Protein 6R7V (pdb70)

InterPro domains:
  IPR008754 Peptidase M43, pregnancy-associated plasma-A [PF05572] (160-306)
  IPR008754 Peptidase M43, pregnancy-associated plasma-A [cd04275] (61-308)
  IPR024079 Metallopeptidase, catalytic domain superfamily [G3DSA:3.40.390.10] (59-312)
  IPR026444 Secretion system, C-terminal sorting domain [PF18962] (531-612)
  IPR026444 Secretion system, C-terminal sorting domain [TIGR04183] (531-612)

Solvent-accessible surface area: 13275 Å² total; per-residue (Å²): 26,57,18,24,4,94,7,45,46,142,105,9,160,196,82,78,88,123,44,59,98,74,5,48,52,51,38,94,79,26,132,143,79,34,210,23,50,24,120,71,62,1,14,0,0,0,0,0,0,0,0,50,54,69,103,65,9,58,7,61,65,72,9,0,100,19,0,15,95,0,0,22,29,3,0,75,49,116,3,92,32,71,81,95,8,21,96,47,2,43,97,60,12,5,86,0,49,0,44,2,83,30,0,92,85,29,68,130,61,87,114,25,77,0,18,26,91,32,82,21,110,31,130,69,8,30,64,150,114,17,10,0,2,65,52,150,86,24,1,30,82,25,33,56,11,131,90,4,0,1,0,0,0,0,24,11,18,154,113,32,13,3,6,6,9,8,1,18,26,13,157,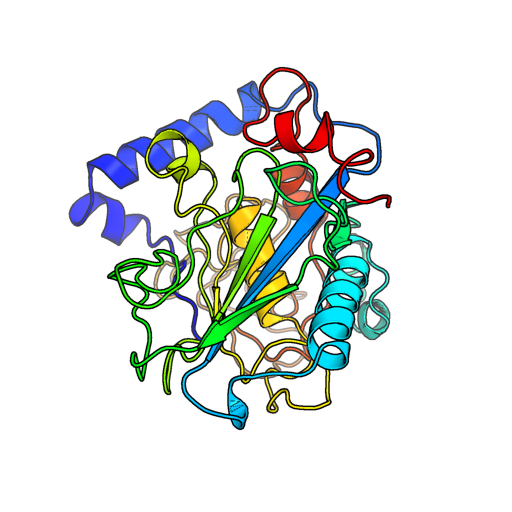86,101,35,102,10,2,0,0,0,0,5,25,69,19,0,0,66,71,70,63,12,79,88,46,29,27,64,0,9,5,0,0,4,3,0,0,0,0,0,12,2,20,0,5,9,6,8,28,81,21,42,46,98,20,73,11,59,15,115,37,7,26,70,2,1,28,122,7,118,13,82,25,90,80,68,82,61,38,132,28,30,113,92,76,49,0,2,0,9,3,0,1,0,0,7,0,84,0,55,22,0,5,1,2,0,112,16,1,13,120,28,0,25,10,4,1,1,77,134,58,2,66,10,101,52,4,49,109,88,2,97,80,20,10,73,109

B-factor: mean 25.37, std 12.53, range [10.77, 115.5]

CATH classification: 3.40.390.10

Organism: Tannerella forsythia (strain ATCC 43037 / JCM 10827 / CCUG 21028 A / KCTC 5666 / FDC 338) (NCBI:txid203275)

Secondary structure (DSSP, 8-state):
---S----HHHHHHH-HHHHHHHHHHHHHTTTT-SS--SS-EEEEEEEEEEESSTTTS--HHHHHHHHHHHHHHTTT--GGGGGS-HHHHTTB----EEEEE-SB-TTS-B--SEEEEE-S-SS--TTTTGGG-GGGTS-PPP-TTT-EEEEEE--TTT--EEE--GGGTTT-GGG-SEEEEGGGSSBSTTPPTTS-BSHHHHHHHHHHTT---TT-SSTT-SS---S-TTSPP-SS--EE---S-B--SSS-STTB--TTBTTSEE-GGG--B-BHHHHHHHHHTT-TTT-TTTHHHHSHHHHT--

Sequence (307 aa):
RTCGSELNMEQIRRTEPLKYQRITDWENQIKLHSRSVPSSTILIPVVVHVVYNNSAQNISDAQIISQIQVLNEDFRRMNADQANTPSAFANLAGNANIEFKLARRDPNGNTTTNGITRTSTSTETFSMMEMDNVKFSNLGGNNAWNTRRRYLNIWVCNLGDDLLGYAQFPFEFQTKPNNTDGVVVIHYKHFGRDGSAESPYDKGRTATHAVGHWLDLRHIWGDDGGSCSGTDNIADTPNQGGYNEGCCPSSFPKTDHCTNTSPGVMFMNYMDYTYDACCMNLFTKGQVERMRSSLFDTQTGIRREMQIYANEELTNNP

Radius of gyration: 18.4 Å; Cα contacts (8 Å, |Δi|>4): 721; chains: 1; bounding box: 47×41×41 Å

Nearest PDB structures (foldseek):
  6r7v-assembly1_A  TM=1.003E+00  e=1.152E-70  Tannerella forsythia
  6r7w-assembly1_A  TM=9.975E-01  e=1.185E-56  Tannerella forsythia
  7od0-assembly6_FFF  TM=9.970E-01  e=1.531E-55  Tannerella forsythia
  7od0-assembly1_AAA  TM=9.981E-01  e=2.523E-55  Tannerella forsythia
  7od0-assembly5_EEE  TM=9.970E-01  e=8.790E-55  Tannerella forsythia

Structure (mmCIF, N/CA/C/O backbone):
data_6R7V
#
_entry.id   6R7V
#
_cell.length_a   47.330
_cell.length_b   67.250
_cell.length_c   79.640
_cell.angle_alpha   90.00
_cell.angle_beta   90.00
_cell.angle_gamma   90.00
#
_symmetry.space_group_name_H-M   'P 21 21 21'
#
loop_
_entity.id
_entity.type
_entity.pdbx_description
1 polymer Mirolysin
2 non-polymer 'CALCIUM ION'
3 non-polymer 'ZINC ION'
4 non-polymer GLYCEROL
5 water water
#
loop_
_atom_site.group_PDB
_atom_site.id
_atom_site.type_symbol
_atom_site.label_atom_id
_atom_site.label_alt_id
_atom_site.label_comp_id
_atom_site.label_asym_id
_atom_site.label_entity_id
_atom_site.label_seq_id
_atom_site.pdbx_PDB_ins_code
_atom_site.Cartn_x
_atom_site.Cartn_y
_atom_site.Cartn_z
_atom_site.occupancy
_atom_site.B_iso_or_equiv
_atom_site.auth_seq_id
_atom_site.auth_comp_id
_atom_site.auth_asym_id
_atom_site.auth_atom_id
_atom_site.pdbx_PDB_model_num
ATOM 1 N N . ARG A 1 4 ? 42.395 25.268 27.687 1.00 36.77 21 ARG A N 1
ATOM 2 C CA . ARG A 1 4 ? 41.635 25.663 26.498 1.00 35.71 21 ARG A CA 1
ATOM 3 C C . ARG A 1 4 ? 42.093 24.844 25.277 1.00 38.93 21 ARG A C 1
ATOM 4 O O . ARG A 1 4 ? 43.278 24.523 25.163 1.00 39.61 21 ARG A O 1
ATOM 12 N N . THR A 1 5 ? 41.136 24.453 24.402 1.00 32.39 22 THR A N 1
ATOM 13 C CA . THR A 1 5 ? 41.434 23.731 23.157 1.00 30.61 22 THR A CA 1
ATOM 14 C C . THR A 1 5 ? 41.068 24.643 22.003 1.00 30.51 22 THR A C 1
ATOM 15 O O . THR A 1 5 ? 40.078 25.379 22.075 1.00 32.64 22 THR A O 1
ATOM 19 N N . CYS A 1 6 ? 41.872 24.628 20.954 1.00 20.29 23 CYS A N 1
ATOM 20 C CA . CYS A 1 6 ? 41.687 25.505 19.813 1.00 17.29 23 CYS A CA 1
ATOM 21 C C . CYS A 1 6 ? 42.203 24.848 18.568 1.00 21.18 23 CYS A C 1
ATOM 22 O O . CYS A 1 6 ? 43.277 24.242 18.607 1.00 23.53 23 CYS A O 1
ATOM 25 N N . GLY A 1 7 ? 41.473 24.970 17.468 1.00 18.95 24 GLY A N 1
ATOM 26 C CA . GLY A 1 7 ? 41.920 24.363 16.224 1.00 20.35 24 GLY A CA 1
ATOM 27 C C . GLY A 1 7 ? 42.729 25.298 15.346 1.00 24.27 24 GLY A C 1
ATOM 28 O O . GLY A 1 7 ? 42.937 24.984 14.165 1.00 26.33 24 GLY A O 1
ATOM 29 N N . SER A 1 8 ? 43.211 26.446 15.886 1.00 17.72 25 SER A N 1
ATOM 30 C CA . SER A 1 8 ? 43.957 27.405 15.084 1.00 16.34 25 SER A CA 1
ATOM 31 C C . SER A 1 8 ? 45.388 27.618 15.542 1.00 20.27 25 SER A C 1
ATOM 32 O O . SER A 1 8 ? 45.866 28.743 15.602 1.00 19.38 25 SER A O 1
ATOM 35 N N . GLU A 1 9 ? 46.104 26.528 15.767 1.00 19.06 26 GLU A N 1
ATOM 36 C CA . GLU A 1 9 ? 47.519 26.611 16.084 1.00 18.86 26 GLU A CA 1
ATOM 37 C C . GLU A 1 9 ? 48.307 26.748 14.785 1.00 21.41 26 GLU A C 1
ATOM 38 O O . GLU A 1 9 ? 47.937 26.146 13.776 1.00 21.71 26 GLU A O 1
ATOM 44 N N . LEU A 1 10 ? 49.430 27.479 14.824 1.00 19.08 27 LEU A N 1
ATOM 45 C CA . LEU A 1 10 ? 50.330 27.629 13.689 1.00 19.74 27 LEU A CA 1
ATOM 46 C C . LEU A 1 10 ? 51.745 27.285 14.109 1.00 20.47 27 LEU A C 1
ATOM 47 O O . LEU A 1 10 ? 52.564 28.170 14.380 1.00 19.71 27 LEU A O 1
ATOM 52 N N . ASN A 1 11 ? 52.029 25.981 14.204 1.00 18.58 28 ASN A N 1
ATOM 53 C CA . ASN A 1 11 ? 53.351 25.491 14.560 1.00 19.47 28 ASN A CA 1
ATOM 54 C C . ASN A 1 11 ? 54.204 25.555 13.315 1.00 20.95 28 ASN A C 1
ATOM 55 O O . ASN A 1 11 ? 54.110 24.685 12.450 1.00 20.54 28 ASN A O 1
ATOM 60 N N . MET A 1 12 ? 54.969 26.635 13.185 1.00 19.91 29 MET A N 1
ATOM 61 C CA . MET A 1 12 ? 55.704 26.916 11.962 1.00 19.21 29 MET A CA 1
ATOM 62 C C . MET A 1 12 ? 56.740 25.858 11.622 1.00 24.68 29 MET A C 1
ATOM 63 O O . MET A 1 12 ? 56.855 25.551 10.438 1.00 24.44 29 MET A O 1
ATOM 68 N N . GLU A 1 13 ? 57.434 25.264 12.626 1.00 23.49 30 GLU A N 1
ATOM 69 C CA . GLU A 1 13 ? 58.376 24.154 12.412 1.00 25.24 30 GLU A CA 1
ATOM 70 C C . GLU A 1 13 ? 57.651 22.971 11.770 1.00 28.12 30 GLU A C 1
ATOM 71 O O . GLU A 1 13 ? 58.167 22.372 10.818 1.00 30.04 30 GLU A O 1
ATOM 77 N N . GLN A 1 14 ? 56.469 22.620 12.307 1.00 24.03 31 GLN A N 1
ATOM 78 C CA . GLN A 1 14 ? 55.672 21.498 11.792 1.00 23.27 31 GLN A CA 1
ATOM 79 C C . GLN A 1 14 ? 55.117 21.811 10.420 1.00 26.39 31 GLN A C 1
ATOM 80 O O . GLN A 1 14 ? 55.154 20.943 9.555 1.00 26.59 31 GLN A O 1
ATOM 86 N N . ILE A 1 15 ? 54.585 23.033 10.215 1.00 22.42 32 ILE A N 1
ATOM 87 C CA . ILE A 1 15 ? 53.991 23.410 8.929 1.00 21.95 32 ILE A CA 1
ATOM 88 C C . ILE A 1 15 ? 55.057 23.413 7.825 1.00 27.34 32 ILE A C 1
ATOM 89 O O . ILE A 1 15 ? 54.773 22.957 6.719 1.00 25.57 32 ILE A O 1
ATOM 94 N N . ARG A 1 16 ? 56.291 23.857 8.134 1.00 26.03 33 ARG A N 1
ATOM 95 C CA . ARG A 1 16 ? 57.394 23.871 7.179 1.00 26.98 33 ARG A CA 1
ATOM 96 C C . ARG A 1 16 ? 57.583 22.484 6.549 1.00 30.97 33 ARG A C 1
ATOM 97 O O . ARG A 1 16 ? 57.841 22.406 5.351 1.00 31.29 33 ARG A O 1
ATOM 105 N N . ARG A 1 17 ? 57.366 21.391 7.326 1.00 27.91 34 ARG A N 1
ATOM 106 C CA . ARG A 1 17 ? 57.535 20.017 6.830 1.00 27.68 34 ARG A CA 1
ATOM 107 C C . ARG A 1 17 ? 56.203 19.409 6.336 1.00 32.62 34 ARG A C 1
ATOM 108 O O . ARG A 1 17 ? 56.173 18.808 5.257 1.00 33.68 34 ARG A O 1
ATOM 116 N N . THR A 1 18 ? 55.119 19.520 7.138 1.00 28.00 35 THR A N 1
ATOM 117 C CA . THR A 1 18 ? 53.856 18.859 6.807 1.00 26.03 35 THR A CA 1
ATOM 118 C C . THR A 1 18 ? 53.047 19.577 5.717 1.00 29.20 35 THR A C 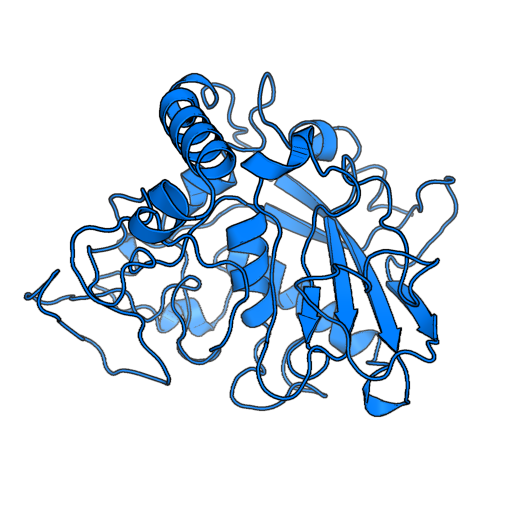1
ATOM 119 O O . THR A 1 18 ? 52.286 18.915 5.016 1.00 31.09 35 THR A O 1
ATOM 123 N N . GLU A 1 19 ? 53.145 20.915 5.618 1.00 25.10 36 GLU A N 1
ATOM 124 C CA . GLU A 1 19 ? 52.353 21.696 4.660 1.00 25.05 36 GLU A CA 1
ATOM 125 C C . GLU A 1 19 ? 53.223 22.783 4.017 1.00 27.02 36 GLU A C 1
ATOM 126 O O . GLU A 1 19 ? 53.028 23.975 4.315 1.00 24.88 36 GLU A O 1
ATOM 132 N N . PRO A 1 20 ? 54.159 22.405 3.114 1.00 26.09 37 PRO A N 1
ATOM 133 C CA . PRO A 1 20 ? 55.079 23.405 2.540 1.00 26.54 37 PRO A CA 1
ATOM 134 C C . PRO A 1 20 ? 54.423 24.563 1.791 1.00 31.00 37 PRO A C 1
ATOM 135 O O . PRO A 1 20 ? 54.937 25.675 1.904 1.00 29.56 37 PRO A O 1
ATOM 139 N N . LEU A 1 21 ? 53.287 24.346 1.083 1.00 28.65 38 LEU A N 1
ATOM 140 C CA . LEU A 1 21 ? 52.601 25.450 0.394 1.00 29.10 38 LEU A CA 1
ATOM 141 C C . LEU A 1 21 ? 52.040 26.445 1.431 1.00 28.09 38 LEU A C 1
ATOM 142 O O . LEU A 1 21 ? 52.149 27.663 1.257 1.00 27.65 38 LEU A O 1
ATOM 147 N N . LYS A 1 22 ? 51.482 25.929 2.532 1.00 24.07 39 LYS A N 1
ATOM 148 C CA . LYS A 1 22 ? 50.949 26.786 3.598 1.00 22.30 39 LYS A CA 1
ATOM 149 C C . LYS A 1 22 ? 52.079 27.583 4.271 1.00 22.97 39 LYS A C 1
ATOM 150 O O . LYS A 1 22 ? 51.912 28.784 4.531 1.00 20.94 39 LYS A O 1
ATOM 156 N N . TYR A 1 23 ? 53.244 26.952 4.474 1.00 22.70 40 TYR A N 1
ATOM 157 C CA . TYR A 1 23 ? 54.413 27.609 5.059 1.00 22.61 40 TYR A CA 1
ATOM 158 C C . TYR A 1 23 ? 54.828 28.799 4.189 1.00 25.06 40 TYR A C 1
ATOM 159 O O . TYR A 1 23 ? 55.101 29.888 4.714 1.00 24.29 40 TYR A O 1
ATOM 168 N N . GLN A 1 24 ? 54.900 28.586 2.856 1.00 23.92 41 GLN A N 1
ATOM 169 C CA . GLN A 1 24 ? 55.264 29.654 1.919 1.00 25.36 41 GLN A CA 1
ATOM 170 C C . GLN A 1 24 ? 54.235 30.793 2.019 1.00 27.64 41 GLN A C 1
ATOM 171 O O . GLN A 1 24 ? 54.644 31.953 2.101 1.00 26.63 41 GLN A O 1
ATOM 177 N N . ARG A 1 25 ? 52.922 30.470 2.026 1.00 23.85 42 ARG A N 1
ATOM 178 C CA . ARG A 1 25 ? 51.840 31.458 2.095 1.00 23.56 42 ARG A CA 1
ATOM 179 C C . ARG A 1 25 ? 51.913 32.280 3.366 1.00 23.12 42 ARG A C 1
ATOM 180 O O . ARG A 1 25 ? 51.722 33.495 3.318 1.00 23.38 42 ARG A O 1
ATOM 188 N N . ILE A 1 26 ? 52.198 31.638 4.502 1.00 19.92 43 ILE A N 1
ATOM 189 C CA . ILE A 1 26 ? 52.282 32.369 5.769 1.00 18.54 43 ILE A CA 1
ATOM 190 C C . ILE A 1 26 ? 53.512 33.275 5.768 1.00 22.63 43 ILE A C 1
ATOM 191 O O . ILE A 1 26 ? 53.416 34.440 6.162 1.00 22.42 43 ILE A O 1
ATOM 196 N N . THR A 1 27 ? 54.660 32.754 5.299 1.00 22.88 44 THR A N 1
ATOM 197 C CA . THR A 1 27 ? 55.886 33.546 5.231 1.00 22.95 44 THR A CA 1
ATOM 198 C C . THR A 1 27 ? 55.689 34.755 4.322 1.00 27.13 44 THR A C 1
ATOM 199 O O . THR A 1 27 ? 56.131 35.839 4.706 1.00 27.18 44 THR A O 1
ATOM 203 N N . ASP A 1 28 ? 55.022 34.588 3.148 1.00 24.45 45 ASP A N 1
ATOM 204 C CA . ASP A 1 28 ? 54.765 35.692 2.207 1.00 25.46 45 ASP A CA 1
ATOM 205 C C . ASP A 1 28 ? 53.896 36.740 2.880 1.00 27.27 45 ASP A C 1
ATOM 206 O O . ASP A 1 28 ? 54.179 37.934 2.812 1.00 27.48 45 ASP A O 1
ATOM 211 N N . TRP A 1 29 ? 52.838 36.278 3.568 1.00 23.25 46 TRP A N 1
ATOM 212 C CA . TRP A 1 29 ? 51.923 37.178 4.271 1.00 21.96 46 TRP A CA 1
ATOM 213 C C . TRP A 1 29 ? 52.672 38.064 5.285 1.00 25.31 46 TRP A C 1
ATOM 214 O O . TRP A 1 29 ? 52.493 39.293 5.298 1.00 25.26 46 TRP A O 1
ATOM 225 N N . GLU A 1 30 ? 53.556 37.455 6.083 1.00 23.25 47 GLU A N 1
ATOM 226 C CA . GLU A 1 30 ? 54.316 38.200 7.100 1.00 25.09 47 GLU A CA 1
ATOM 227 C C . GLU A 1 30 ? 55.354 39.147 6.499 1.00 32.60 47 GLU A C 1
ATOM 228 O O . GLU A 1 30 ? 55.594 40.211 7.067 1.00 32.82 47 GLU A O 1
ATOM 234 N N . ASN A 1 31 ? 55.951 38.780 5.352 1.00 31.59 48 ASN A N 1
ATOM 235 C CA . ASN A 1 31 ? 56.951 39.614 4.662 1.00 32.65 48 ASN A CA 1
ATOM 236 C C . ASN A 1 31 ? 56.290 40.855 4.065 1.00 39.71 48 ASN A C 1
ATOM 237 O O . ASN A 1 31 ? 56.931 41.907 3.965 1.00 41.21 48 ASN A O 1
ATOM 242 N N . GLN A 1 32 ? 55.000 40.734 3.694 1.00 36.94 49 GLN A N 1
ATOM 243 C CA . GLN A 1 32 ? 54.191 41.765 3.036 1.00 38.25 49 GLN A CA 1
ATOM 244 C C . GLN A 1 32 ? 53.285 42.564 3.982 1.00 46.90 49 GLN A C 1
ATOM 245 O O . GLN A 1 32 ? 52.741 43.583 3.553 1.00 46.97 49 GLN A O 1
ATOM 251 N N . ILE A 1 33 ? 53.106 42.118 5.246 1.00 48.29 50 ILE A N 1
ATOM 252 C CA . ILE A 1 33 ? 52.193 42.756 6.206 1.00 50.18 50 ILE A CA 1
ATOM 253 C C . ILE A 1 33 ? 52.583 44.226 6.512 1.00 57.49 50 ILE A C 1
ATOM 254 O O . ILE A 1 33 ? 51.681 45.048 6.685 1.00 58.06 50 ILE A O 1
ATOM 259 N N . LYS A 1 34 ? 53.884 44.561 6.549 1.00 55.59 51 LYS A N 1
ATOM 260 C CA . LYS A 1 34 ? 54.317 45.936 6.824 1.00 56.92 51 LYS A CA 1
ATOM 261 C C . LYS A 1 34 ? 54.063 46.845 5.610 1.00 63.27 51 LYS A C 1
ATOM 262 O O . LYS A 1 34 ? 53.710 48.015 5.784 1.00 63.19 51 LYS A O 1
ATOM 268 N N . LEU A 1 35 ? 54.234 46.299 4.389 1.00 61.06 52 LEU A N 1
ATOM 269 C CA . LEU A 1 35 ? 54.042 47.028 3.131 1.00 61.42 52 LEU A CA 1
ATOM 270 C C . LEU A 1 35 ? 52.553 47.167 2.750 1.00 66.77 52 LEU A C 1
ATOM 271 O O . LEU A 1 35 ? 52.227 47.985 1.887 1.00 66.64 52 LEU A O 1
ATOM 276 N N . HIS A 1 36 ? 51.661 46.379 3.388 1.00 64.52 53 HIS A N 1
ATOM 277 C CA . HIS A 1 36 ? 50.218 46.403 3.123 1.00 64.60 53 HIS A CA 1
ATOM 278 C C . HIS A 1 36 ? 49.416 46.978 4.317 1.00 68.11 53 HIS A C 1
ATOM 279 O O . HIS A 1 36 ? 48.257 46.593 4.522 1.00 68.05 53 HIS A O 1
ATOM 286 N N . SER A 1 37 ? 50.017 47.915 5.082 1.00 63.63 54 SER A N 1
ATOM 287 C CA . SER A 1 37 ? 49.358 48.502 6.254 1.00 62.87 54 SER A CA 1
ATOM 288 C C . SER A 1 37 ? 49.704 49.993 6.461 1.00 65.27 54 SER A C 1
ATOM 289 O O . SER A 1 37 ? 50.018 50.407 7.583 1.00 64.26 54 SER A O 1
ATOM 292 N N . ARG A 1 38 ? 49.597 50.807 5.394 1.00 61.05 55 ARG A N 1
ATOM 293 C CA . ARG A 1 38 ? 49.858 52.244 5.503 1.00 60.53 55 ARG A CA 1
ATOM 294 C C . ARG A 1 38 ? 48.564 53.042 5.654 1.00 61.81 55 ARG A C 1
ATOM 295 O O . ARG A 1 38 ? 48.535 54.015 6.412 1.00 63.05 55 ARG A O 1
ATOM 303 N N . SER A 1 39 ? 47.509 52.643 4.925 1.00 53.00 56 SER A N 1
ATOM 304 C CA . SER A 1 39 ? 46.216 53.320 4.931 1.00 49.82 56 SER A CA 1
ATOM 305 C C . SER A 1 39 ? 45.236 52.697 5.963 1.00 46.07 56 SER A C 1
ATOM 306 O O . SER A 1 39 ? 44.025 52.658 5.723 1.00 45.76 56 SER A O 1
ATOM 309 N N . VAL A 1 40 ? 45.760 52.277 7.134 1.00 36.46 57 VAL A N 1
ATOM 310 C CA . VAL A 1 40 ? 44.962 51.703 8.232 1.00 34.33 57 VAL A CA 1
ATOM 311 C C . VAL A 1 40 ? 43.974 52.786 8.744 1.00 34.20 57 VAL A C 1
ATOM 312 O O . VAL A 1 40 ? 44.383 53.930 8.944 1.00 33.04 57 VAL A O 1
ATOM 316 N N . PRO A 1 41 ? 42.675 52.457 8.915 1.00 29.61 58 PRO A N 1
ATOM 317 C CA . PRO A 1 41 ? 41.707 53.476 9.334 1.00 27.22 58 PRO A CA 1
ATOM 318 C C . PRO A 1 41 ? 42.000 54.116 10.681 1.00 24.45 58 PRO A C 1
ATOM 319 O O . PRO A 1 41 ? 42.512 53.476 11.604 1.00 24.20 58 PRO A O 1
ATOM 323 N N . SER A 1 42 ? 41.644 55.387 10.800 1.00 20.41 59 SER A N 1
ATOM 324 C CA . SER A 1 42 ? 41.760 56.112 12.057 1.00 20.18 59 SER A CA 1
ATOM 325 C C . SER A 1 42 ? 40.431 56.068 12.808 1.00 24.91 59 SER A C 1
ATOM 326 O O . SER A 1 42 ? 40.352 56.565 13.935 1.00 27.66 59 SER A O 1
ATOM 329 N N . SER A 1 43 ? 39.379 55.489 12.186 1.00 20.20 60 SER A N 1
ATOM 330 C CA . SER A 1 43 ? 38.071 55.488 12.818 1.00 20.49 60 SER A CA 1
ATOM 331 C C . SER A 1 43 ? 37.603 54.101 13.222 1.00 18.86 60 SER A C 1
ATOM 332 O O . SER A 1 43 ? 38.262 53.093 12.983 1.00 18.62 60 SER A O 1
ATOM 335 N N . THR A 1 44 ? 36.442 54.052 13.881 1.00 16.15 61 THR A N 1
ATOM 336 C CA . THR A 1 44 ? 35.872 52.818 14.362 1.00 15.95 61 THR A CA 1
ATOM 337 C C . THR A 1 44 ? 35.591 51.871 13.209 1.00 18.33 61 THR A C 1
ATOM 338 O O . THR A 1 44 ? 35.057 52.285 12.167 1.00 18.93 61 THR A O 1
ATOM 342 N N . ILE A 1 45 ? 36.014 50.603 13.368 1.00 14.75 62 ILE A N 1
ATOM 343 C CA . ILE A 1 45 ? 35.786 49.551 12.390 1.00 13.62 62 ILE A CA 1
ATOM 344 C C . ILE A 1 45 ? 34.539 48.819 12.842 1.00 16.62 62 ILE A C 1
ATOM 345 O O . ILE A 1 45 ? 34.462 48.427 14.008 1.00 16.77 62 ILE A O 1
ATOM 350 N N . LEU A 1 46 ? 33.549 48.683 11.950 1.00 16.68 63 LEU A N 1
ATOM 351 C CA . LEU A 1 46 ? 32.303 48.000 12.285 1.00 16.53 63 LEU A CA 1
ATOM 352 C C . LEU A 1 46 ? 32.235 46.667 11.549 1.00 18.47 63 LEU A C 1
ATOM 353 O O . LEU A 1 46 ? 32.405 46.615 10.332 1.00 18.34 63 LEU A O 1
ATOM 358 N N . ILE A 1 47 ? 31.907 45.619 12.292 1.00 16.19 64 ILE A N 1
ATOM 359 C CA . ILE A 1 47 ? 31.808 44.276 11.753 1.00 15.07 64 ILE A CA 1
ATOM 360 C C . ILE A 1 47 ? 30.375 43.781 11.825 1.00 15.95 64 ILE A C 1
ATOM 361 O O . ILE A 1 47 ? 29.919 43.470 12.925 1.00 15.28 64 ILE A O 1
ATOM 366 N N . PRO A 1 48 ? 29.671 43.623 10.678 1.00 15.04 65 PRO A N 1
ATOM 367 C CA . PRO A 1 48 ? 28.341 42.964 10.686 1.00 14.78 65 PRO A CA 1
ATOM 368 C C . PRO A 1 48 ? 28.514 41.489 10.961 1.00 15.90 65 PRO A C 1
ATOM 369 O O . PRO A 1 48 ? 29.394 40.852 10.376 1.00 15.93 65 PRO A O 1
ATOM 373 N N . VAL A 1 49 ? 27.701 40.927 11.863 1.00 13.40 66 VAL A N 1
ATOM 374 C CA . VAL A 1 49 ? 27.836 39.545 12.268 1.00 12.66 66 VAL A CA 1
ATOM 375 C C . VAL A 1 49 ? 26.578 38.770 11.959 1.00 15.55 66 VAL A C 1
ATOM 376 O O . VAL A 1 49 ? 25.469 39.243 12.183 1.00 16.33 66 VAL A O 1
ATOM 380 N N . VAL A 1 50 ? 26.746 37.535 11.520 1.00 13.64 67 VAL A N 1
ATOM 381 C CA . VAL A 1 50 ? 25.663 36.571 11.447 1.00 13.63 67 VAL A CA 1
ATOM 382 C C . VAL A 1 50 ? 26.081 35.362 12.266 1.00 14.80 67 VAL A C 1
ATOM 383 O O . VAL A 1 50 ? 27.210 34.854 12.135 1.00 14.49 67 VAL A O 1
ATOM 387 N N . VAL A 1 51 ? 25.201 34.961 13.176 1.00 14.30 68 VAL A N 1
ATOM 388 C CA . VAL A 1 51 ? 25.432 33.757 14.000 1.00 13.94 68 VAL A CA 1
ATOM 389 C C . VAL A 1 51 ? 24.575 32.632 13.470 1.00 15.89 68 VAL A C 1
ATOM 390 O O . VAL A 1 51 ? 23.331 32.758 13.417 1.00 17.17 68 VAL A O 1
ATOM 394 N N . HIS A 1 52 ? 25.230 31.528 13.085 1.00 13.62 69 HIS A N 1
ATOM 395 C CA . HIS A 1 52 ? 24.550 30.344 12.577 1.00 13.45 69 HIS A CA 1
ATOM 396 C C . HIS A 1 52 ? 24.480 29.303 13.653 1.00 15.73 69 HIS A C 1
ATOM 397 O O . HIS A 1 52 ? 25.507 28.670 13.918 1.00 14.95 69 HIS A O 1
ATOM 404 N N . VAL A 1 53 ? 23.293 29.103 14.263 1.00 14.90 70 VAL A N 1
ATOM 405 C CA . VAL A 1 53 ? 23.133 28.037 15.265 1.00 15.55 70 VAL A CA 1
ATOM 406 C C . VAL A 1 53 ? 22.761 26.773 14.513 1.00 15.91 70 VAL A C 1
ATOM 407 O O . VAL A 1 53 ? 21.740 26.751 13.804 1.00 17.17 70 VAL A O 1
ATOM 411 N N . VAL A 1 54 ? 23.613 25.732 14.626 1.00 14.71 71 VAL A N 1
ATOM 412 C CA . VAL A 1 54 ? 23.384 24.460 13.947 1.00 15.02 71 VAL A CA 1
ATOM 413 C C . VAL A 1 54 ? 23.178 23.450 15.057 1.00 17.34 71 VAL A C 1
ATOM 414 O O . VAL A 1 54 ? 24.078 23.243 15.871 1.00 17.05 71 VAL A O 1
ATOM 418 N N . TYR A 1 55 ? 21.979 22.870 15.147 1.00 16.78 72 TYR A N 1
ATOM 419 C CA . TYR A 1 55 ? 21.637 22.086 16.318 1.00 17.16 72 TYR A CA 1
ATOM 420 C C . TYR A 1 55 ? 21.036 20.757 15.993 1.00 19.55 72 TYR A C 1
ATOM 421 O O . TYR A 1 55 ? 20.183 20.644 15.106 1.00 17.75 72 TYR A O 1
ATOM 430 N N . ASN A 1 56 ? 21.401 19.763 16.805 1.00 16.32 73 ASN A N 1
ATOM 431 C CA . ASN A 1 56 ? 20.912 18.392 16.688 1.00 17.60 73 ASN A CA 1
ATOM 432 C C . ASN A 1 56 ? 19.934 18.085 17.817 1.00 20.41 73 ASN A C 1
ATOM 433 O O . ASN A 1 56 ? 19.241 17.073 17.775 1.00 21.54 73 ASN A O 1
ATOM 438 N N . ASN A 1 57 ? 19.862 18.949 18.828 1.00 19.55 74 ASN A N 1
ATOM 439 C CA . ASN A 1 57 ? 18.983 18.774 19.984 1.00 19.14 74 ASN A CA 1
ATOM 440 C C . ASN A 1 57 ? 18.706 20.140 20.646 1.00 21.84 74 ASN A C 1
ATOM 441 O O . ASN A 1 57 ? 19.264 21.159 20.239 1.00 19.20 74 ASN A O 1
ATOM 446 N N . SER A 1 58 ? 17.853 20.170 21.671 1.00 21.39 75 SER A N 1
ATOM 447 C CA . SER A 1 58 ? 17.430 21.398 22.349 1.00 21.08 75 SER A CA 1
ATOM 448 C C . SER A 1 58 ? 18.575 22.078 23.058 1.00 23.01 75 SER A C 1
ATOM 449 O O . SER A 1 58 ? 18.642 23.302 22.989 1.00 22.31 75 SER A O 1
ATOM 452 N N . ALA A 1 59 ? 19.496 21.309 23.705 1.00 19.91 76 ALA A N 1
ATOM 453 C CA . ALA A 1 59 ? 20.639 21.942 24.395 1.00 19.69 76 ALA A CA 1
ATOM 454 C C . ALA A 1 59 ? 21.481 22.776 23.422 1.00 21.63 76 ALA A C 1
ATOM 455 O O . ALA A 1 59 ? 22.031 23.836 23.790 1.00 20.37 76 ALA A O 1
ATOM 457 N N . GLN A 1 60 ? 21.609 22.293 22.174 1.00 17.05 77 GLN A N 1
ATOM 458 C CA . GLN A 1 60 ? 22.425 22.967 21.172 1.00 16.34 77 GLN A CA 1
ATOM 459 C C . GLN A 1 60 ? 21.722 24.176 20.546 1.00 19.27 77 GLN A C 1
ATOM 460 O O . GLN A 1 60 ? 22.365 25.051 19.943 1.00 18.44 77 GLN A O 1
ATOM 466 N N . ASN A 1 61 ? 20.405 24.247 20.709 1.00 18.08 78 ASN A N 1
ATOM 467 C CA . ASN A 1 61 ? 19.610 25.351 20.171 1.00 18.36 78 ASN A CA 1
ATOM 468 C C . ASN A 1 61 ? 19.589 26.480 21.188 1.00 22.11 78 ASN A C 1
ATOM 469 O O . ASN A 1 61 ? 18.584 26.735 21.836 1.00 22.41 78 ASN A O 1
ATOM 474 N N . ILE A 1 62 ? 20.720 27.174 21.324 1.00 19.41 79 ILE A N 1
ATOM 475 C CA . ILE A 1 62 ? 20.911 28.188 22.361 1.00 19.60 79 ILE A CA 1
ATOM 476 C C . ILE A 1 62 ? 20.053 29.438 22.131 1.00 22.35 79 ILE A C 1
ATOM 477 O O . ILE A 1 62 ? 19.733 29.780 21.002 1.00 22.80 79 ILE A O 1
ATOM 482 N N . SER A 1 63 ? 19.731 30.137 23.220 1.00 21.21 80 SER A N 1
ATOM 483 C CA . SER A 1 63 ? 18.806 31.266 23.215 1.00 22.20 80 SER A CA 1
ATOM 484 C C . SER A 1 63 ? 19.343 32.511 22.504 1.00 25.35 80 SER A C 1
ATOM 485 O O . SER A 1 63 ? 20.562 32.727 22.390 1.00 21.87 80 SER A O 1
ATOM 488 N N . ASP A 1 64 ? 18.416 33.350 22.027 1.00 23.96 81 ASP A N 1
ATOM 489 C CA . ASP A 1 64 ? 18.783 34.616 21.409 1.00 22.49 81 ASP A CA 1
ATOM 490 C C . ASP A 1 64 ? 19.554 35.471 22.439 1.00 23.61 81 ASP A C 1
ATOM 491 O O . ASP A 1 64 ? 20.564 36.096 22.086 1.00 22.06 81 ASP A O 1
ATOM 496 N N . ALA A 1 65 ? 19.091 35.470 23.730 1.00 21.61 82 ALA A N 1
ATOM 497 C CA . ALA A 1 65 ? 19.745 36.218 24.819 1.00 21.33 82 ALA A CA 1
ATOM 498 C C . ALA A 1 65 ? 21.177 35.727 24.995 1.00 21.69 82 ALA A C 1
ATOM 499 O O . ALA A 1 65 ? 22.059 36.551 25.217 1.00 20.01 82 ALA A O 1
ATOM 501 N N . GLN A 1 66 ? 21.426 34.419 24.841 1.00 18.05 83 GLN A N 1
ATOM 502 C CA . GLN A 1 66 ? 22.773 33.850 24.951 1.00 17.68 83 GLN A CA 1
ATOM 503 C C . GLN A 1 66 ? 23.676 34.426 23.841 1.00 17.35 83 GLN A C 1
ATOM 504 O O . GLN A 1 66 ? 24.818 34.836 24.071 1.00 17.57 83 GLN A O 1
ATOM 510 N N . ILE A 1 67 ? 23.135 34.518 22.623 1.00 16.31 84 ILE A N 1
ATOM 511 C CA . ILE A 1 67 ? 23.870 35.031 21.473 1.00 14.61 84 ILE A CA 1
ATOM 512 C C . ILE A 1 67 ? 24.151 36.539 21.615 1.00 15.69 84 ILE A C 1
ATOM 513 O O . ILE A 1 67 ? 25.280 37.009 21.377 1.00 16.00 84 ILE A O 1
ATOM 518 N N . ILE A 1 68 ? 23.119 37.298 22.052 1.00 16.00 85 ILE A N 1
ATOM 519 C CA . ILE A 1 68 ? 23.300 38.739 22.257 1.00 16.43 85 ILE A CA 1
ATOM 520 C C . ILE A 1 68 ? 24.374 38.981 23.338 1.00 17.26 85 ILE A C 1
ATOM 521 O O . ILE A 1 68 ? 25.188 39.903 23.198 1.00 16.94 85 ILE A O 1
ATOM 526 N N . SER A 1 69 ? 24.406 38.138 24.381 1.00 16.05 86 SER A N 1
ATOM 527 C CA . SER A 1 69 ? 25.436 38.305 25.402 1.00 14.96 86 SER A CA 1
ATOM 528 C C . SER A 1 69 ? 26.825 38.086 24.795 1.00 15.46 86 SER A C 1
ATOM 529 O O . SER A 1 69 ? 27.757 38.773 25.209 1.00 15.84 86 SER A O 1
ATOM 532 N N . GLN A 1 70 ? 26.973 37.203 23.789 1.00 14.24 87 GLN A N 1
ATOM 533 C CA . GLN A 1 70 ? 28.284 37.041 23.169 1.00 13.09 87 GLN A CA 1
ATOM 534 C C . GLN A 1 70 ? 28.700 38.286 22.391 1.00 14.20 87 GLN A C 1
ATOM 535 O O . GLN A 1 70 ? 29.884 38.678 22.417 1.00 13.12 87 GLN A O 1
ATOM 541 N N . ILE A 1 71 ? 27.743 38.918 21.700 1.00 14.07 88 ILE A N 1
ATOM 542 C CA . ILE A 1 71 ? 28.047 40.132 20.953 1.00 13.71 88 ILE A CA 1
ATOM 543 C C . ILE A 1 71 ? 28.455 41.231 21.933 1.00 14.87 88 ILE A C 1
ATOM 544 O O . ILE A 1 71 ? 29.404 41.993 21.659 1.00 15.28 88 ILE A O 1
ATOM 549 N N . GLN A 1 72 ? 27.783 41.269 23.099 1.00 14.29 89 GLN A N 1
ATOM 550 C CA . GLN A 1 72 ? 28.140 42.225 24.166 1.00 14.14 89 GLN A CA 1
ATOM 551 C C . GLN A 1 72 ? 29.596 42.028 24.613 1.00 14.73 89 GLN A C 1
ATOM 552 O O . GLN A 1 72 ? 30.357 43.001 24.713 1.00 15.50 89 GLN A O 1
ATOM 558 N N . VAL A 1 73 ? 29.996 40.766 24.827 1.00 14.01 90 VAL A N 1
ATOM 559 C CA . VAL A 1 73 ? 31.368 40.475 25.250 1.00 13.00 90 VAL A CA 1
ATOM 560 C C . VAL A 1 73 ? 32.372 40.910 24.171 1.00 14.14 90 VAL A C 1
ATOM 561 O O . VAL A 1 73 ? 33.402 41.518 24.506 1.00 14.08 90 VAL A O 1
ATOM 565 N N . LEU A 1 74 ? 32.090 40.645 22.883 1.00 13.11 91 LEU A N 1
ATOM 566 C CA . LEU A 1 74 ? 33.030 41.084 21.850 1.00 13.09 91 LEU A CA 1
ATOM 567 C C . LEU A 1 74 ? 33.182 42.595 21.857 1.00 13.38 91 LEU A C 1
ATOM 568 O O . LEU A 1 74 ? 34.289 43.098 21.776 1.00 14.05 91 LEU A O 1
ATOM 573 N N . ASN A 1 75 ? 32.078 43.310 22.027 1.00 14.06 92 ASN A N 1
ATOM 574 C CA . ASN A 1 75 ? 32.136 44.773 22.066 1.00 14.89 92 ASN A CA 1
ATOM 575 C C . ASN A 1 75 ? 32.859 45.280 23.301 1.00 19.02 92 ASN A C 1
ATOM 576 O O . ASN A 1 75 ? 33.521 46.311 23.207 1.00 19.93 92 ASN A O 1
ATOM 581 N N . GLU A 1 76 ? 32.812 44.554 24.407 1.00 14.06 93 GLU A N 1
ATOM 582 C CA . GLU A 1 76 ? 33.595 44.940 25.574 1.00 12.96 93 GLU A CA 1
ATOM 583 C C . GLU A 1 76 ? 35.066 44.688 25.349 1.00 13.96 93 GLU A C 1
ATOM 584 O O . GLU A 1 76 ? 35.900 45.602 25.502 1.00 13.91 93 GLU A O 1
ATOM 590 N N . ASP A 1 77 ? 35.416 43.448 24.930 1.00 12.93 94 ASP A N 1
ATOM 591 C CA . ASP A 1 77 ? 36.839 43.102 24.845 1.00 12.29 94 ASP A CA 1
ATOM 592 C C . ASP A 1 77 ? 37.579 43.851 23.759 1.00 12.91 94 ASP A C 1
ATOM 593 O O . ASP A 1 77 ? 38.770 44.151 23.959 1.00 13.80 94 ASP A O 1
ATOM 598 N N . PHE A 1 78 ? 36.924 44.135 22.634 1.00 13.17 95 PHE A N 1
ATOM 599 C CA . PHE A 1 78 ? 37.557 44.854 21.520 1.00 12.85 95 PHE A CA 1
ATOM 600 C C . PHE A 1 78 ? 37.477 46.379 21.655 1.00 15.49 95 PHE A C 1
ATOM 601 O O . PHE A 1 78 ? 37.904 47.105 20.744 1.00 16.86 95 PHE A O 1
ATOM 609 N N . ARG A 1 79 ? 36.977 46.877 22.799 1.00 13.09 96 ARG A N 1
ATOM 610 C CA . ARG A 1 79 ? 36.947 48.333 23.015 1.00 13.51 96 ARG A CA 1
ATOM 611 C C . ARG A 1 79 ? 37.499 48.652 24.413 1.00 15.98 96 ARG A C 1
ATOM 612 O O . ARG A 1 79 ? 37.297 49.773 24.914 1.00 16.91 96 ARG A O 1
ATOM 620 N N . ARG A 1 80 ? 38.201 47.686 25.039 1.00 14.85 97 ARG A N 1
ATOM 621 C CA . ARG A 1 80 ? 38.678 47.800 26.424 1.00 14.21 97 ARG A CA 1
ATOM 622 C C . ARG A 1 80 ? 37.568 48.368 27.360 1.00 17.61 97 ARG A C 1
ATOM 623 O O . ARG A 1 80 ? 37.804 49.249 28.206 1.00 18.17 97 ARG A O 1
ATOM 631 N N . MET A 1 81 ? 36.364 47.803 27.226 1.00 14.68 98 MET A N 1
ATOM 632 C CA . MET A 1 81 ? 35.233 48.128 28.068 1.00 16.15 98 MET A CA 1
ATOM 633 C C . MET A 1 81 ? 34.842 46.939 28.924 1.00 17.05 98 MET A C 1
ATOM 634 O O . MET A 1 81 ? 33.805 46.998 29.597 1.00 19.15 98 MET A O 1
ATOM 639 N N . ASN A 1 82 ? 35.684 45.894 28.957 1.00 15.19 99 ASN A N 1
ATOM 640 C CA . ASN A 1 82 ? 35.461 44.748 29.862 1.00 15.31 99 ASN A CA 1
ATOM 641 C C . ASN A 1 82 ? 35.695 45.221 31.297 1.00 18.86 99 ASN A C 1
ATOM 642 O O . ASN A 1 82 ? 36.745 45.802 31.575 1.00 18.28 99 ASN A O 1
ATOM 647 N N . ALA A 1 83 ? 34.759 44.969 32.210 1.00 18.87 100 ALA A N 1
ATOM 648 C CA . ALA A 1 83 ? 34.985 45.417 33.599 1.00 19.47 100 ALA A CA 1
ATOM 649 C C . ALA A 1 83 ? 36.238 44.802 34.209 1.00 23.46 100 ALA A C 1
ATOM 650 O O . ALA A 1 83 ? 36.919 45.472 35.008 1.00 24.35 100 ALA A O 1
ATOM 652 N N . ASP A 1 84 ? 36.594 43.560 33.810 1.00 20.30 101 ASP A N 1
ATOM 653 C CA . ASP A 1 84 ? 37.796 42.938 34.365 1.00 21.45 101 ASP A CA 1
ATOM 654 C C . ASP A 1 84 ? 39.105 43.542 33.811 1.00 22.93 101 ASP A C 1
ATOM 655 O O . ASP A 1 84 ? 40.165 43.049 34.184 1.00 24.53 101 ASP A O 1
ATOM 660 N N . GLN A 1 85 ? 39.048 44.656 33.030 1.00 20.90 102 GLN A N 1
ATOM 661 C CA . GLN A 1 85 ? 40.263 45.406 32.620 1.00 21.35 102 GLN A CA 1
ATOM 662 C C . GLN A 1 85 ? 40.993 45.874 33.883 1.00 26.36 102 GLN A C 1
ATOM 663 O O . GLN A 1 85 ? 42.226 45.992 33.893 1.00 24.73 102 GLN A O 1
ATOM 669 N N . ALA A 1 86 ? 40.224 46.135 34.964 1.00 25.05 103 ALA A N 1
ATOM 670 C CA . ALA A 1 86 ? 40.766 46.577 36.242 1.00 26.40 103 ALA A CA 1
ATOM 671 C C . ALA A 1 86 ? 41.696 45.506 36.831 1.00 30.84 103 ALA A C 1
ATOM 672 O O . ALA A 1 86 ? 42.618 45.862 37.565 1.00 30.62 103 ALA A O 1
ATOM 674 N N . ASN A 1 87 ? 41.502 44.205 36.447 1.00 28.01 104 ASN A N 1
ATOM 675 C CA . ASN A 1 87 ? 42.311 43.058 36.887 1.00 27.11 104 ASN A CA 1
ATOM 676 C C . ASN A 1 87 ? 43.657 42.958 36.149 1.00 26.34 104 ASN A C 1
ATOM 677 O O . ASN A 1 87 ? 44.512 42.178 36.582 1.00 27.32 104 ASN A O 1
ATOM 682 N N . THR A 1 88 ? 43.838 43.684 35.026 1.00 20.76 105 THR A N 1
ATOM 683 C CA . THR A 1 88 ? 45.118 43.593 34.298 1.00 19.27 105 THR A CA 1
ATOM 684 C C . THR A 1 88 ? 46.239 44.050 35.238 1.00 22.62 105 THR A C 1
ATOM 685 O O . THR A 1 88 ? 46.099 45.138 35.800 1.00 22.11 105 THR A O 1
ATOM 689 N N . PRO A 1 89 ? 47.313 43.257 35.497 1.00 20.66 106 PRO A N 1
ATOM 690 C CA . PRO A 1 89 ? 48.392 43.767 36.386 1.00 19.33 106 PRO A CA 1
ATOM 691 C C . PRO A 1 89 ? 48.882 45.135 35.922 1.00 21.94 106 PRO A C 1
ATOM 692 O O . PRO A 1 89 ? 48.998 45.355 34.709 1.00 20.36 106 PRO A O 1
ATOM 696 N N . SER A 1 90 ? 49.116 46.054 36.854 1.00 20.90 107 SER A N 1
ATOM 697 C CA . SER A 1 90 ? 49.546 47.421 36.525 1.00 21.72 107 SER A CA 1
ATOM 698 C C . SER A 1 90 ? 50.753 47.418 35.616 1.00 27.17 107 SER A C 1
ATOM 699 O O . SER A 1 90 ? 50.821 48.286 34.755 1.00 28.93 107 SER A O 1
ATOM 702 N N . ALA A 1 91 ? 51.677 46.429 35.752 1.00 24.24 108 ALA A N 1
ATOM 703 C CA . ALA A 1 91 ? 52.853 46.364 34.883 1.00 25.12 108 ALA A CA 1
ATOM 704 C C . ALA A 1 91 ? 52.505 46.120 33.407 1.00 28.99 108 ALA A C 1
ATOM 705 O O . ALA A 1 91 ? 53.301 46.478 32.535 1.00 32.27 108 ALA A O 1
ATOM 707 N N . PHE A 1 92 ? 51.322 45.551 33.121 1.00 22.04 109 PHE A N 1
ATOM 708 C CA . PHE A 1 92 ? 50.885 45.286 31.747 1.00 22.33 109 PHE A CA 1
ATOM 709 C C . PHE A 1 92 ? 49.742 46.206 31.300 1.00 29.07 109 PHE A C 1
ATOM 710 O O . PHE A 1 92 ? 49.466 46.286 30.094 1.00 26.28 109 PHE A O 1
ATOM 718 N N . ALA A 1 93 ? 49.041 46.874 32.256 1.00 28.17 110 ALA A N 1
ATOM 719 C CA . ALA A 1 93 ? 47.884 47.711 31.897 1.00 27.18 110 ALA A CA 1
ATOM 720 C C . ALA A 1 93 ? 48.274 48.823 30.930 1.00 28.13 110 ALA A C 1
ATOM 721 O O . ALA A 1 93 ? 47.483 49.156 30.048 1.00 26.21 110 ALA A O 1
ATOM 723 N N . ASN A 1 94 ? 49.507 49.338 31.032 1.00 25.78 111 ASN A N 1
ATOM 724 C CA . ASN A 1 94 ? 50.022 50.391 30.160 1.00 25.89 111 ASN A CA 1
ATOM 725 C C . ASN A 1 94 ? 50.279 49.881 28.718 1.00 27.02 111 ASN A C 1
ATOM 726 O O . ASN A 1 94 ? 50.341 50.681 27.783 1.00 27.97 111 ASN A O 1
ATOM 731 N N . LEU A 1 95 ? 50.320 48.541 28.523 1.00 20.86 112 LEU A N 1
ATOM 732 C CA . LEU A 1 95 ? 50.480 47.937 27.192 1.00 18.61 112 LEU A CA 1
ATOM 733 C C . LEU A 1 95 ? 49.148 47.538 26.603 1.00 18.12 112 LEU A C 1
ATOM 734 O O . LEU A 1 95 ? 49.111 47.122 25.435 1.00 17.72 112 LEU A O 1
ATOM 739 N N . ALA A 1 96 ? 48.066 47.685 27.362 1.00 16.29 113 ALA A N 1
ATOM 740 C CA . ALA A 1 96 ? 46.760 47.212 26.905 1.00 15.83 113 ALA A CA 1
ATOM 741 C C . ALA A 1 96 ? 46.203 48.069 25.777 1.00 1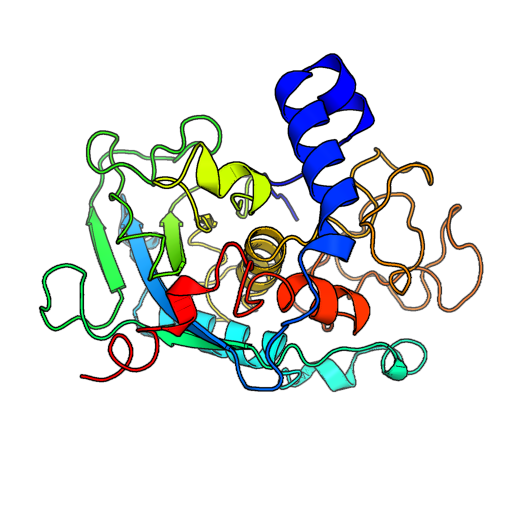9.18 113 ALA A C 1
ATOM 742 O O . ALA A 1 96 ? 46.357 49.289 25.777 1.00 20.35 113 ALA A O 1
ATOM 744 N N . GLY A 1 97 ? 45.563 47.402 24.833 1.00 15.11 114 GLY A N 1
ATOM 745 C CA . GLY A 1 97 ? 45.021 48.051 23.661 1.00 15.34 114 GLY A CA 1
ATOM 746 C C . GLY A 1 97 ? 43.511 48.099 23.630 1.00 16.39 114 GLY A C 1
ATOM 747 O O . GLY A 1 97 ? 42.795 47.234 24.166 1.00 16.42 114 GLY A O 1
ATOM 748 N N . ASN A 1 98 ? 43.027 49.127 22.955 1.00 14.50 115 ASN A N 1
ATOM 749 C CA . ASN A 1 98 ? 41.624 49.397 22.676 1.00 12.75 115 ASN A CA 1
ATOM 750 C C . ASN A 1 98 ? 41.509 49.234 21.173 1.00 14.46 115 ASN A C 1
ATOM 751 O O . ASN A 1 98 ? 41.996 50.098 20.455 1.00 16.01 115 ASN A O 1
ATOM 756 N N . ALA A 1 99 ? 40.931 48.119 20.696 1.00 13.20 116 ALA A N 1
ATOM 757 C CA . ALA A 1 99 ? 40.941 47.858 19.259 1.00 12.79 116 ALA A CA 1
ATOM 758 C C . ALA A 1 99 ? 40.063 48.787 18.490 1.00 14.65 116 ALA A C 1
ATOM 759 O O . ALA A 1 99 ? 40.232 48.898 17.283 1.00 14.69 116 ALA A O 1
ATOM 761 N N . ASN A 1 100 ? 39.075 49.425 19.143 1.00 14.18 117 ASN A N 1
ATOM 762 C CA . ASN A 1 100 ? 38.162 50.333 18.454 1.00 13.73 117 ASN A CA 1
ATOM 763 C C . ASN A 1 100 ? 37.507 49.612 17.259 1.00 14.16 117 ASN A C 1
ATOM 764 O O . ASN A 1 100 ? 37.391 50.131 16.132 1.00 14.15 117 ASN A O 1
ATOM 769 N N . ILE A 1 101 ? 37.080 48.367 17.530 1.00 13.12 118 ILE A N 1
ATOM 770 C CA . ILE A 1 101 ? 36.330 47.527 16.612 1.00 13.24 118 ILE A CA 1
ATOM 771 C C . ILE A 1 101 ? 35.008 47.217 17.303 1.00 15.46 118 ILE A C 1
ATOM 772 O O . ILE A 1 101 ? 35.006 46.753 18.450 1.00 15.65 118 ILE A O 1
ATOM 777 N N . GLU A 1 102 ? 33.901 47.444 16.587 1.00 14.73 119 GLU A N 1
ATOM 778 C CA . GLU A 1 102 ? 32.529 47.156 17.019 1.00 16.63 119 GLU A CA 1
ATOM 779 C C . GLU A 1 102 ? 31.937 46.003 16.256 1.00 14.98 119 GLU A C 1
ATOM 780 O O . GLU A 1 102 ? 32.214 45.864 15.066 1.00 15.94 119 GLU A O 1
ATOM 786 N N . PHE A 1 103 ? 31.000 45.293 16.878 1.00 14.06 120 PHE A N 1
ATOM 787 C CA . PHE A 1 103 ? 30.313 44.149 16.289 1.00 13.89 120 PHE A CA 1
ATOM 788 C C . PHE A 1 103 ? 28.840 44.376 16.403 1.00 17.30 120 PHE A C 1
ATOM 789 O O . PHE A 1 103 ? 28.364 44.812 17.452 1.00 16.59 120 PHE A O 1
ATOM 797 N N . LYS A 1 104 ? 28.104 44.138 15.312 1.00 14.33 121 LYS A N 1
ATOM 798 C CA . LYS A 1 104 ? 26.649 44.270 15.374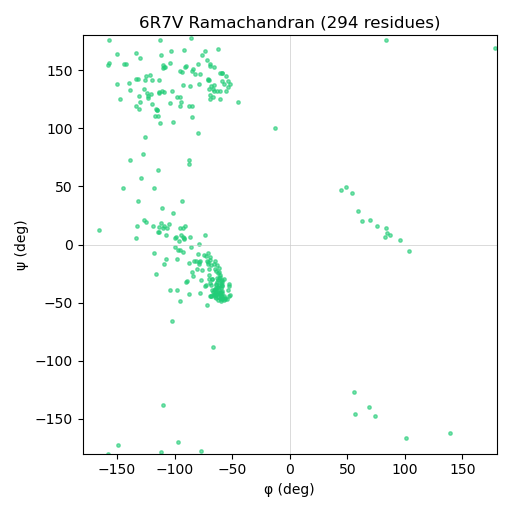 1.00 14.59 121 LYS A CA 1
ATOM 799 C C . LYS A 1 104 ? 26.029 43.152 14.601 1.00 16.11 121 LYS A C 1
ATOM 800 O O . LYS A 1 104 ? 26.459 42.862 13.479 1.00 15.43 121 LYS A O 1
ATOM 806 N N . LEU A 1 105 ? 24.943 42.576 15.137 1.00 15.20 122 LEU A N 1
ATOM 807 C CA . LEU A 1 105 ? 24.253 41.563 14.371 1.00 15.73 122 LEU A CA 1
ATOM 808 C C . LEU A 1 105 ? 23.640 42.187 13.118 1.00 17.03 122 LEU A C 1
ATOM 809 O O . LEU A 1 105 ? 23.064 43.282 13.176 1.00 17.24 122 LEU A O 1
ATOM 814 N N . ALA A 1 106 ? 23.769 41.493 11.992 1.00 16.67 123 ALA A N 1
ATOM 815 C CA . ALA A 1 106 ? 23.207 41.951 10.730 1.00 16.82 123 ALA A CA 1
ATOM 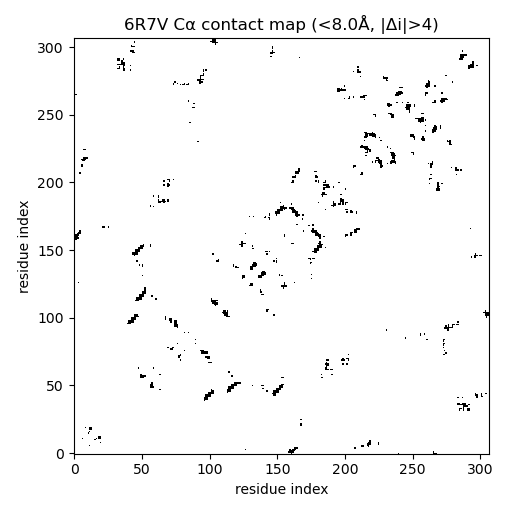816 C C . ALA A 1 106 ? 21.705 42.135 10.817 1.00 18.29 123 ALA A C 1
ATOM 817 O O . ALA A 1 106 ? 21.022 41.403 11.522 1.00 16.92 123 ALA A O 1
ATOM 819 N N . ARG A 1 107 ? 21.187 43.116 10.071 1.00 16.14 124 ARG A N 1
ATOM 820 C CA . ARG A 1 107 ? 19.764 43.388 9.997 1.00 16.52 124 ARG A CA 1
ATOM 821 C C . ARG A 1 107 ? 19.254 43.203 8.575 1.00 17.89 124 ARG A C 1
ATOM 822 O O . ARG A 1 107 ? 18.047 43.238 8.332 1.00 19.18 124 ARG A O 1
ATOM 830 N N . ARG A 1 108 ? 20.183 42.983 7.639 1.00 17.21 125 ARG A N 1
ATOM 831 C CA . ARG A 1 108 ? 19.836 42.718 6.226 1.00 17.10 125 ARG A CA 1
ATOM 832 C C . ARG A 1 108 ? 20.605 41.498 5.776 1.00 17.01 125 ARG A C 1
ATOM 833 O O . ARG A 1 108 ? 21.823 41.447 5.997 1.00 17.94 125 ARG A O 1
ATOM 841 N N . ASP A 1 109 ? 19.899 40.498 5.202 1.00 16.97 126 ASP A N 1
ATOM 842 C CA . ASP A 1 109 ? 20.564 39.264 4.794 1.00 15.85 126 ASP A CA 1
ATOM 843 C C . ASP A 1 109 ? 21.150 39.457 3.379 1.00 18.91 126 ASP A C 1
ATOM 844 O O . ASP A 1 109 ? 20.949 40.520 2.789 1.00 17.86 126 ASP A O 1
ATOM 849 N N . PRO A 1 110 ? 21.850 38.470 2.797 1.00 17.40 127 PRO A N 1
ATOM 850 C CA . PRO A 1 110 ? 22.468 38.689 1.483 1.00 17.51 127 PRO A CA 1
ATOM 851 C C . PRO A 1 110 ? 21.481 38.917 0.345 1.00 22.68 127 PRO A C 1
ATOM 852 O O . PRO A 1 110 ? 21.898 39.337 -0.725 1.00 24.29 127 PRO A O 1
ATOM 856 N N . ASN A 1 111 ? 20.183 38.625 0.556 1.00 18.78 128 ASN A N 1
ATOM 857 C CA . ASN A 1 111 ? 19.184 38.864 -0.483 1.00 19.87 128 ASN A CA 1
ATOM 858 C C . ASN A 1 111 ? 18.426 40.181 -0.243 1.00 25.09 128 ASN A C 1
ATOM 859 O O . ASN A 1 111 ? 17.451 40.441 -0.948 1.00 26.26 128 ASN A O 1
ATOM 864 N N . GLY A 1 112 ? 18.847 40.969 0.753 1.00 21.71 129 GLY A N 1
ATOM 865 C CA . GLY A 1 112 ? 18.189 42.242 1.057 1.00 22.76 129 GLY A CA 1
ATOM 866 C C . GLY A 1 112 ? 16.970 42.113 1.952 1.00 25.54 129 GLY A C 1
ATOM 867 O O . GLY A 1 112 ? 16.212 43.083 2.126 1.00 27.25 129 GLY A O 1
ATOM 868 N N . ASN A 1 113 ? 16.754 40.919 2.516 1.00 21.00 130 ASN A N 1
ATOM 869 C CA . ASN A 1 113 ? 15.607 40.741 3.393 1.00 21.15 130 ASN A CA 1
ATOM 870 C C . ASN A 1 113 ? 15.971 41.046 4.831 1.00 23.96 130 ASN A C 1
ATOM 871 O O . ASN A 1 113 ? 17.124 40.899 5.218 1.00 21.35 130 ASN A O 1
ATOM 876 N N . THR A 1 114 ? 14.979 41.455 5.621 1.00 23.60 131 THR A N 1
ATOM 877 C CA A THR A 1 114 ? 15.178 41.727 7.040 0.47 22.87 131 THR A CA 1
ATOM 878 C CA B THR A 1 114 ? 15.169 41.738 7.039 0.53 22.85 131 THR A CA 1
ATOM 879 C C . THR A 1 114 ? 15.582 40.442 7.750 1.00 26.53 131 THR A C 1
ATOM 880 O O . THR A 1 114 ? 15.118 39.343 7.391 1.00 26.33 131 THR A O 1
ATOM 887 N N . THR A 1 115 ? 16.465 40.577 8.740 1.00 21.23 132 THR A N 1
ATOM 888 C CA . THR A 1 115 ? 16.937 39.477 9.564 1.00 19.39 132 THR A CA 1
ATOM 889 C C . THR A 1 115 ? 17.269 40.056 10.938 1.00 20.00 132 THR A C 1
ATOM 890 O O . THR A 1 115 ? 17.466 41.268 11.080 1.00 19.93 132 THR A O 1
ATOM 894 N N . ASN A 1 116 ? 17.396 39.185 11.922 1.00 18.59 133 ASN A N 1
ATOM 895 C CA . ASN A 1 116 ? 17.879 39.572 13.252 1.00 19.38 133 ASN A CA 1
ATOM 896 C C . ASN A 1 116 ? 19.374 39.191 13.362 1.00 19.86 133 ASN A C 1
ATOM 897 O O . ASN A 1 116 ? 19.969 39.421 14.417 1.00 19.32 133 ASN A O 1
ATOM 902 N N . GLY A 1 117 ? 19.937 38.569 12.305 1.00 17.23 134 GLY A N 1
ATOM 903 C CA . GLY A 1 117 ? 21.342 38.170 12.235 1.00 16.27 134 GLY A CA 1
ATOM 904 C C . GLY A 1 117 ? 21.632 36.834 12.902 1.00 18.45 134 GLY A C 1
ATOM 905 O O . GLY A 1 117 ? 22.792 36.514 13.192 1.00 17.14 134 GLY A O 1
ATOM 906 N N . ILE A 1 118 ? 20.569 36.054 13.193 1.00 17.06 135 ILE A N 1
ATOM 907 C CA . ILE A 1 118 ? 20.686 34.726 13.773 1.00 17.08 135 ILE A CA 1
ATOM 908 C C . ILE A 1 118 ? 19.982 33.748 12.840 1.00 20.75 135 ILE A C 1
ATOM 909 O O . ILE A 1 118 ? 18.786 33.945 12.509 1.00 21.24 135 ILE A O 1
ATOM 914 N N . THR A 1 119 ? 20.685 32.693 12.412 1.00 17.64 136 THR A N 1
ATOM 915 C CA . THR A 1 119 ? 20.042 31.641 11.619 1.00 16.38 136 THR A CA 1
ATOM 916 C C . THR A 1 119 ? 19.957 30.399 12.486 1.00 18.34 136 THR A C 1
ATOM 917 O O . THR A 1 119 ? 20.752 30.240 13.415 1.00 18.33 136 THR A O 1
ATOM 921 N N . ARG A 1 120 ? 18.991 29.545 12.195 1.00 17.68 137 ARG A N 1
ATOM 922 C CA . ARG A 1 120 ? 18.754 28.307 12.929 1.00 17.70 137 ARG A CA 1
ATOM 923 C C . ARG A 1 120 ? 18.636 27.175 11.937 1.00 20.74 137 ARG A C 1
ATOM 924 O O . ARG A 1 120 ? 17.762 27.218 11.062 1.00 20.72 137 ARG A O 1
ATOM 932 N N . THR A 1 121 ? 19.482 26.154 12.078 1.00 17.08 138 THR A N 1
ATOM 933 C CA . THR A 1 121 ? 19.490 25.012 11.173 1.00 17.25 138 THR A CA 1
ATOM 934 C C . THR A 1 121 ? 19.488 23.747 11.979 1.00 20.01 138 THR A C 1
ATOM 935 O O . THR A 1 121 ? 20.448 23.470 12.696 1.00 19.07 138 THR A O 1
ATOM 939 N N . SER A 1 122 ? 18.416 22.949 11.849 1.00 19.99 139 SER A N 1
ATOM 940 C CA . SER A 1 122 ? 18.388 21.648 12.504 1.00 20.40 139 SER A CA 1
ATOM 941 C C . SER A 1 122 ? 19.235 20.699 11.652 1.00 21.99 139 SER A C 1
ATOM 942 O O . SER A 1 122 ? 19.343 20.868 10.420 1.00 23.05 139 SER A O 1
ATOM 945 N N . THR A 1 123 ? 19.909 19.759 12.313 1.00 19.12 140 THR A N 1
ATOM 946 C CA . THR A 1 123 ? 20.792 18.834 11.626 1.00 19.11 140 THR A CA 1
ATOM 947 C C . THR A 1 123 ? 20.724 17.450 12.218 1.00 22.24 140 THR A C 1
ATOM 948 O O . THR A 1 123 ? 20.431 17.293 13.405 1.00 20.76 140 THR A O 1
ATOM 952 N N . SER A 1 124 ? 21.061 16.462 11.387 1.00 21.02 141 SER A N 1
ATOM 953 C CA . SER A 1 124 ? 21.234 15.075 11.756 1.00 21.44 141 SER A CA 1
ATOM 954 C C . SER A 1 124 ? 22.679 14.825 12.226 1.00 24.21 141 SER A C 1
ATOM 955 O O . SER A 1 124 ? 22.924 13.773 12.820 1.00 24.73 141 SER A O 1
ATOM 958 N N . THR A 1 125 ? 23.642 15.742 11.942 1.00 20.14 142 THR A N 1
ATOM 959 C CA . THR A 1 125 ? 25.020 15.555 12.351 1.00 19.92 142 THR A CA 1
ATOM 960 C C . THR A 1 125 ? 25.113 15.674 13.873 1.00 25.71 142 THR A C 1
ATOM 961 O O . THR A 1 125 ? 24.654 16.664 14.440 1.00 25.04 142 THR A O 1
ATOM 965 N N . GLU A 1 126 ? 25.673 14.656 14.532 1.00 24.42 143 GLU A N 1
ATOM 966 C CA . GLU A 1 126 ? 25.806 14.693 15.995 1.00 25.14 143 GLU A CA 1
ATOM 967 C C . GLU A 1 126 ? 26.964 15.571 16.454 1.00 27.22 143 GLU A C 1
ATOM 968 O O . GLU A 1 126 ? 26.827 16.307 17.435 1.00 26.47 143 GLU A O 1
ATOM 974 N N . THR A 1 127 ? 28.102 15.478 15.765 1.00 23.66 144 THR A N 1
ATOM 975 C CA . THR A 1 127 ? 29.298 16.227 16.122 1.00 22.13 144 THR A CA 1
ATOM 976 C C . THR A 1 127 ? 29.970 16.757 14.856 1.00 23.18 144 THR A C 1
ATOM 977 O O . THR A 1 127 ? 30.153 15.966 13.921 1.00 23.83 144 THR A O 1
ATOM 981 N N . PHE A 1 128 ? 30.357 18.053 14.828 1.00 19.59 145 PHE A N 1
ATOM 982 C CA . PHE A 1 128 ? 31.005 18.626 13.657 1.00 18.07 145 PHE A CA 1
ATOM 983 C C . PHE A 1 128 ? 32.491 18.489 13.786 1.00 25.32 145 PHE A C 1
ATOM 984 O O . PHE A 1 128 ? 33.029 18.450 14.897 1.00 25.48 145 PHE A O 1
ATOM 992 N N . SER A 1 129 ? 33.155 18.430 12.642 1.00 24.24 146 SER A N 1
ATOM 993 C CA . SER A 1 129 ? 34.587 18.221 12.537 1.00 25.01 146 SER A CA 1
ATOM 994 C C . SER A 1 129 ? 35.279 19.448 11.975 1.00 26.85 146 SER A C 1
ATOM 995 O O . SER A 1 129 ? 34.868 19.979 10.940 1.00 24.91 146 SER A O 1
ATOM 998 N N . MET A 1 130 ? 36.349 19.880 12.646 1.00 26.13 147 MET A N 1
ATOM 999 C CA A MET A 1 130 ? 37.162 21.004 12.207 0.41 26.88 147 MET A CA 1
ATOM 1000 C CA B MET A 1 130 ? 37.113 21.016 12.153 0.59 26.73 147 MET A CA 1
ATOM 1001 C C . MET A 1 130 ? 37.756 20.664 10.821 1.00 33.54 147 MET A C 1
ATOM 1002 O O . MET A 1 130 ? 37.708 21.473 9.886 1.00 33.71 147 MET A O 1
ATOM 1011 N N . GLU A 1 131 ? 38.308 19.440 10.716 1.00 34.81 148 GLU A N 1
ATOM 1012 C CA . GLU A 1 131 ? 38.976 18.858 9.551 1.00 36.86 148 GLU A CA 1
ATOM 1013 C C . GLU A 1 131 ? 38.118 18.936 8.277 1.00 40.72 148 GLU A C 1
ATOM 1014 O O . GLU A 1 131 ? 38.630 19.307 7.218 1.00 41.59 148 GLU A O 1
ATOM 1020 N N . MET A 1 132 ? 36.816 18.613 8.387 1.00 35.12 149 MET A N 1
ATOM 1021 C CA . MET A 1 132 ? 35.872 18.637 7.271 1.00 33.66 149 MET A CA 1
ATOM 1022 C C . MET A 1 132 ? 35.284 20.021 7.010 1.00 32.43 149 MET A C 1
ATOM 1023 O O . MET A 1 132 ? 34.825 20.277 5.889 1.00 31.40 149 MET A O 1
ATOM 1028 N N . ASP A 1 133 ? 35.210 20.891 8.057 1.00 26.36 150 ASP A N 1
ATOM 1029 C CA . ASP A 1 133 ? 34.529 22.204 7.982 1.00 24.48 150 ASP A CA 1
ATOM 1030 C C . ASP A 1 133 ? 33.051 21.984 7.620 1.00 24.39 150 ASP A C 1
ATOM 1031 O O . ASP A 1 133 ? 32.402 22.842 7.012 1.00 22.72 150 ASP A O 1
ATOM 1036 N N . ASN A 1 134 ? 32.501 20.822 8.006 1.00 20.04 151 ASN A N 1
ATOM 1037 C CA . ASN A 1 134 ? 31.143 20.480 7.612 1.00 20.61 151 ASN A CA 1
ATOM 1038 C C . ASN A 1 134 ? 30.064 21.412 8.203 1.00 21.45 151 ASN A C 1
ATOM 1039 O O . ASN A 1 134 ? 28.972 21.510 7.623 1.00 22.17 151 ASN A O 1
ATOM 1044 N N . VAL A 1 135 ? 30.363 22.139 9.303 1.00 17.90 152 VAL A N 1
ATOM 1045 C CA . VAL A 1 135 ? 29.326 23.037 9.852 1.00 16.31 152 VAL A CA 1
ATOM 1046 C C . VAL A 1 135 ? 29.066 24.217 8.886 1.00 17.99 152 VAL A C 1
ATOM 1047 O O . VAL A 1 135 ? 28.038 24.894 8.987 1.00 16.44 152 VAL A O 1
ATOM 1051 N N . LYS A 1 136 ? 30.010 24.460 7.961 1.00 17.55 153 LYS A N 1
ATOM 1052 C CA . LYS A 1 136 ? 29.947 25.621 7.082 1.00 16.76 153 LYS A CA 1
ATOM 1053 C C . LYS A 1 136 ? 29.292 25.315 5.755 1.00 21.01 153 LYS A C 1
ATOM 1054 O O . LYS A 1 136 ? 29.252 26.188 4.880 1.00 21.01 153 LYS A O 1
ATOM 1060 N N . PHE A 1 137 ? 28.714 24.119 5.618 1.00 19.81 154 PHE A N 1
ATOM 1061 C CA . PHE A 1 137 ? 28.091 23.721 4.369 1.00 19.39 154 PHE A CA 1
ATOM 1062 C C . PHE A 1 137 ? 26.731 23.101 4.589 1.00 21.91 154 PHE A C 1
ATOM 1063 O O . PHE A 1 137 ? 26.607 22.049 5.235 1.00 21.86 154 PHE A O 1
ATOM 1071 N N . SER A 1 138 ? 25.708 23.725 4.019 1.00 20.00 155 SER A N 1
ATOM 1072 C CA . SER A 1 138 ? 24.344 23.208 4.092 1.00 19.62 155 SER A CA 1
ATOM 1073 C C . SER A 1 138 ? 24.245 21.754 3.605 1.00 22.78 155 SER A C 1
ATOM 1074 O O . SER A 1 138 ? 23.540 20.943 4.218 1.00 21.15 155 SER A O 1
ATOM 1077 N N . ASN A 1 139 ? 24.989 21.403 2.539 1.00 20.79 156 ASN A N 1
ATOM 1078 C CA . ASN A 1 139 ? 24.937 20.059 1.979 1.00 21.61 156 ASN A CA 1
ATOM 1079 C C . ASN A 1 139 ? 25.583 19.000 2.869 1.00 25.80 156 ASN A C 1
ATOM 1080 O O . ASN A 1 139 ? 25.297 17.810 2.681 1.00 26.59 156 ASN A O 1
ATOM 1085 N N . LEU A 1 140 ? 26.410 19.423 3.847 1.00 23.60 157 LEU A N 1
ATOM 1086 C CA . LEU A 1 140 ? 27.130 18.515 4.747 1.00 23.57 157 LEU A CA 1
ATOM 1087 C C . LEU A 1 140 ? 26.532 18.517 6.154 1.00 26.18 157 LEU A C 1
ATOM 1088 O O . LEU A 1 140 ? 27.149 17.998 7.088 1.00 26.38 157 LEU A O 1
ATOM 1093 N N . GLY A 1 141 ? 25.333 19.060 6.285 1.00 20.86 158 GLY A N 1
ATOM 1094 C CA . GLY A 1 141 ? 24.636 19.103 7.569 1.00 20.51 158 GLY A CA 1
ATOM 1095 C C . GLY A 1 141 ? 24.786 20.393 8.361 1.00 22.72 158 GLY A C 1
ATOM 1096 O O . GLY A 1 141 ? 24.280 20.494 9.477 1.00 21.44 158 GLY A O 1
ATOM 1097 N N . GLY A 1 142 ? 25.464 21.384 7.792 1.00 19.18 159 GLY A N 1
ATOM 1098 C CA . GLY A 1 142 ? 25.653 22.661 8.460 1.00 18.52 159 GLY A CA 1
ATOM 1099 C C . GLY A 1 142 ? 24.857 23.770 7.803 1.00 18.66 159 GLY A C 1
ATOM 1100 O O . GLY A 1 142 ? 23.690 23.584 7.419 1.00 17.61 159 GLY A O 1
ATOM 1101 N N . ASN A 1 143 ? 25.482 24.949 7.656 1.00 16.39 160 ASN A N 1
ATOM 1102 C CA . ASN A 1 143 ? 24.780 26.064 7.008 1.00 16.89 160 ASN A CA 1
ATOM 1103 C C . ASN A 1 143 ? 25.778 26.923 6.235 1.00 19.24 160 ASN A C 1
ATOM 1104 O O . ASN A 1 143 ? 26.797 27.349 6.800 1.00 18.52 160 ASN A O 1
ATOM 1109 N N . ASN A 1 144 ? 25.528 27.133 4.934 1.00 18.19 161 ASN A N 1
ATOM 1110 C CA . ASN A 1 144 ? 26.434 27.943 4.111 1.00 17.23 161 ASN A CA 1
ATOM 1111 C C . ASN A 1 144 ? 26.662 29.331 4.693 1.00 19.22 161 ASN A C 1
ATOM 1112 O O . ASN A 1 144 ? 25.749 29.941 5.257 1.00 20.28 161 ASN A O 1
ATOM 1117 N N . ALA A 1 145 ? 27.876 29.846 4.522 1.00 16.55 162 ALA A N 1
ATOM 1118 C CA . ALA A 1 145 ? 28.187 31.190 4.956 1.00 16.20 162 ALA A CA 1
ATOM 1119 C C . ALA A 1 145 ? 27.403 32.226 4.163 1.00 18.18 162 ALA A C 1
ATOM 1120 O O . ALA A 1 145 ? 27.031 31.998 3.002 1.00 19.00 162 ALA A O 1
ATOM 1122 N N . TRP A 1 146 ? 27.165 33.370 4.801 1.00 17.07 163 TRP A N 1
ATOM 1123 C CA . TRP A 1 146 ? 26.670 34.570 4.167 1.00 17.14 163 TRP A CA 1
ATOM 1124 C C . TRP A 1 146 ? 27.874 35.314 3.647 1.00 18.09 163 TRP A C 1
ATOM 1125 O O . TRP A 1 146 ? 28.863 35.448 4.393 1.00 17.73 163 TRP A O 1
ATOM 1136 N N . ASN A 1 147 ? 27.775 35.838 2.414 1.00 17.06 164 ASN A N 1
ATOM 1137 C CA . ASN A 1 147 ? 28.834 36.609 1.744 1.00 16.29 164 ASN A CA 1
ATOM 1138 C C . ASN A 1 147 ? 29.981 37.023 2.741 1.00 17.75 164 ASN A C 1
ATOM 1139 O O . ASN A 1 147 ? 29.862 38.028 3.454 1.00 16.87 164 ASN A O 1
ATOM 1144 N N . THR A 1 148 ? 31.117 36.282 2.730 1.00 17.70 165 THR A N 1
ATOM 1145 C CA . THR A 1 148 ? 32.190 36.506 3.705 1.00 15.82 165 THR A CA 1
ATOM 1146 C C . THR A 1 148 ? 32.959 37.814 3.485 1.00 18.80 165 THR A C 1
ATOM 1147 O O . THR A 1 148 ? 33.768 38.187 4.347 1.00 17.73 165 THR A O 1
ATOM 1151 N N . ARG A 1 149 ? 32.683 38.518 2.367 1.00 17.15 166 ARG A N 1
ATOM 1152 C CA A ARG A 1 149 ? 33.341 39.809 2.170 0.45 16.97 166 ARG A CA 1
ATOM 1153 C CA B ARG A 1 149 ? 33.311 39.826 2.138 0.55 17.24 166 ARG A CA 1
ATOM 1154 C C . ARG A 1 149 ? 32.594 40.877 2.964 1.00 18.69 166 ARG A C 1
ATOM 1155 O O . ARG A 1 149 ? 33.136 41.948 3.203 1.00 18.37 166 ARG A O 1
ATOM 1170 N N . ARG A 1 150 ? 31.340 40.599 3.363 1.00 17.27 167 ARG A N 1
ATOM 1171 C CA . ARG A 1 150 ? 30.506 41.574 4.044 1.00 17.02 167 ARG A CA 1
ATOM 1172 C C . ARG A 1 150 ? 30.127 41.214 5.468 1.00 18.36 167 ARG A C 1
ATOM 1173 O O . ARG A 1 150 ? 29.798 42.126 6.228 1.00 18.72 167 ARG A O 1
ATOM 1181 N N . TYR A 1 151 ? 30.103 39.936 5.811 1.00 15.06 168 TYR A N 1
ATOM 1182 C CA . TYR A 1 151 ? 29.699 39.511 7.150 1.00 14.39 168 TYR A CA 1
ATOM 1183 C C . TYR A 1 151 ? 30.748 38.661 7.784 1.00 15.95 168 TYR A C 1
ATOM 1184 O O . TYR A 1 151 ? 31.384 37.834 7.123 1.00 15.94 168 TYR A O 1
ATOM 1193 N N . LEU A 1 152 ? 30.888 38.814 9.105 1.00 13.65 169 LEU A N 1
ATOM 1194 C CA . LEU A 1 152 ? 31.609 37.829 9.909 1.00 13.45 169 LEU A CA 1
ATOM 1195 C C . LEU A 1 152 ? 30.603 36.752 10.253 1.00 15.26 169 LEU A C 1
ATOM 1196 O O . LEU A 1 152 ? 29.593 37.013 10.912 1.00 14.86 169 LEU A O 1
ATOM 1201 N N . ASN A 1 153 ? 30.899 35.526 9.811 1.00 13.83 170 ASN A N 1
ATOM 1202 C CA . ASN A 1 153 ? 30.081 34.350 10.083 1.00 13.80 170 ASN A CA 1
ATOM 1203 C C . ASN A 1 153 ? 30.605 33.615 11.305 1.00 13.34 170 ASN A C 1
ATOM 1204 O O . ASN A 1 153 ? 31.788 33.235 11.332 1.00 13.97 170 ASN A O 1
ATOM 1209 N N . ILE A 1 154 ? 29.743 33.449 12.316 1.00 13.51 171 ILE A N 1
ATOM 1210 C CA . ILE A 1 154 ? 30.075 32.722 13.523 1.00 13.55 171 ILE A CA 1
ATOM 1211 C C . ILE A 1 154 ? 29.161 31.526 13.612 1.00 14.19 171 ILE A C 1
ATOM 1212 O O . ILE A 1 154 ? 27.939 31.718 13.784 1.00 15.70 171 ILE A O 1
ATOM 1217 N N . TRP A 1 155 ? 29.702 30.308 13.447 1.00 13.30 172 TRP A N 1
ATOM 1218 C CA . TRP A 1 155 ? 28.883 29.102 13.545 1.00 14.10 172 TRP A CA 1
ATOM 1219 C C . TRP A 1 155 ? 28.950 28.605 14.965 1.00 15.72 172 TRP A C 1
ATOM 1220 O O . TRP A 1 155 ? 30.039 28.636 15.566 1.00 15.43 172 TRP A O 1
ATOM 1231 N N . VAL A 1 156 ? 27.801 28.191 15.530 1.00 14.69 173 VAL A N 1
ATOM 1232 C CA . VAL A 1 156 ? 27.727 27.648 16.883 1.00 14.58 173 VAL A CA 1
ATOM 1233 C C . VAL A 1 156 ? 27.197 26.239 16.785 1.00 15.90 173 VAL A C 1
ATOM 1234 O O . VAL A 1 156 ? 26.150 26.039 16.154 1.00 16.10 173 VAL A O 1
ATOM 1238 N N . CYS A 1 157 ? 27.958 25.245 17.264 1.00 14.04 174 CYS A N 1
ATOM 1239 C CA . CYS A 1 157 ? 27.574 23.862 17.073 1.00 14.46 174 CYS A CA 1
ATOM 1240 C C . CYS A 1 157 ? 28.237 22.971 18.118 1.00 15.40 174 CYS A C 1
ATOM 1241 O O . CYS A 1 157 ? 29.067 23.453 18.913 1.00 14.84 174 CYS A O 1
ATOM 1244 N N . ASN A 1 158 ? 27.952 21.672 18.035 1.00 15.67 175 ASN A N 1
ATOM 1245 C CA . ASN A 1 158 ? 28.641 20.705 18.881 1.00 15.56 175 ASN A CA 1
ATOM 1246 C C . ASN A 1 158 ? 29.972 20.304 18.231 1.00 18.78 175 ASN A C 1
ATOM 1247 O O . ASN A 1 158 ? 29.964 19.622 17.213 1.00 18.40 175 ASN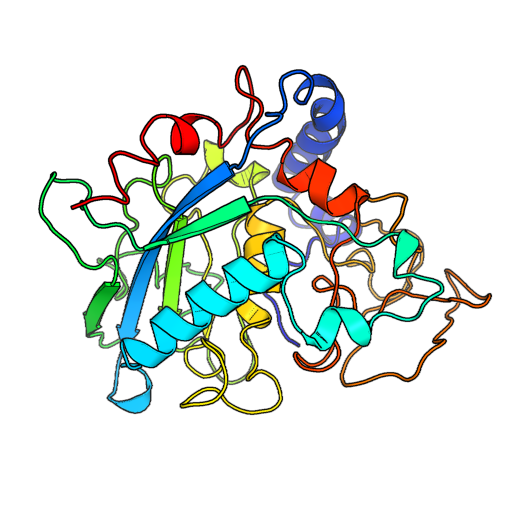 A O 1
ATOM 1252 N N . LEU A 1 159 ? 31.113 20.739 18.818 1.00 19.20 176 LEU A N 1
ATOM 1253 C CA . LEU A 1 159 ? 32.450 20.373 18.352 1.00 18.79 176 LEU A CA 1
ATOM 1254 C C . LEU A 1 159 ? 33.015 19.193 19.151 1.00 23.80 176 LEU A C 1
ATOM 1255 O O . LEU A 1 159 ? 34.146 18.782 18.910 1.00 26.11 176 LEU A O 1
ATOM 1260 N N . GLY A 1 160 ? 32.229 18.648 20.069 1.00 21.74 177 GLY A N 1
ATOM 1261 C CA . GLY A 1 160 ? 32.608 17.453 20.824 1.00 23.01 177 GLY A CA 1
ATOM 1262 C C . GLY A 1 160 ? 33.113 17.711 22.224 1.00 31.75 177 GLY A C 1
ATOM 1263 O O . GLY A 1 160 ? 32.978 18.818 22.742 1.00 32.76 177 GLY A O 1
ATOM 1264 N N . ASP A 1 161 ? 33.728 16.696 22.836 1.00 30.44 178 ASP A N 1
ATOM 1265 C CA . ASP A 1 161 ? 34.198 16.759 24.220 1.00 33.17 178 ASP A CA 1
ATOM 1266 C C . ASP A 1 161 ? 35.474 17.559 24.398 1.00 39.77 178 ASP A C 1
ATOM 1267 O O . ASP A 1 161 ? 35.768 17.985 25.518 1.00 42.34 178 ASP A O 1
ATOM 1272 N N . ASP A 1 162 ? 36.254 17.721 23.328 1.00 34.50 179 ASP A N 1
ATOM 1273 C CA . ASP A 1 162 ? 37.552 18.357 23.424 1.00 33.68 179 ASP A CA 1
ATOM 1274 C C . ASP A 1 162 ? 37.573 19.822 22.939 1.00 35.95 179 ASP A C 1
ATOM 1275 O O . ASP A 1 162 ? 37.776 20.713 23.759 1.00 38.21 179 ASP A O 1
ATOM 1280 N N . LEU A 1 163 ? 37.339 20.060 21.641 1.00 26.64 180 LEU A N 1
ATOM 1281 C CA . LEU A 1 163 ? 37.491 21.332 20.934 1.00 23.57 180 LEU A CA 1
ATOM 1282 C C . LEU A 1 163 ? 36.508 22.454 21.359 1.00 23.11 180 LEU A C 1
ATOM 1283 O O . LEU A 1 163 ? 35.293 22.272 21.313 1.00 22.95 180 LEU A O 1
ATOM 1288 N N . LEU A 1 164 ? 37.048 23.629 21.714 1.00 18.61 181 LEU A N 1
ATOM 1289 C CA . LEU A 1 164 ? 36.211 24.775 22.104 1.00 16.82 181 LEU A CA 1
ATOM 1290 C C . LEU A 1 164 ? 35.846 25.662 20.920 1.00 17.73 181 LEU A C 1
ATOM 1291 O O . LEU A 1 164 ? 34.792 26.310 20.942 1.00 16.74 181 LEU A O 1
ATOM 1296 N N . GLY A 1 165 ? 36.737 25.761 19.942 1.00 15.99 182 GLY A N 1
ATOM 1297 C CA . GLY A 1 165 ? 36.485 26.634 18.807 1.00 15.67 182 GLY A CA 1
ATOM 1298 C C . GLY A 1 165 ? 37.644 26.635 17.843 1.00 16.81 182 GLY A C 1
ATOM 1299 O O . GLY A 1 165 ? 38.727 26.112 18.159 1.00 16.06 182 GLY A O 1
ATOM 1300 N N . TYR A 1 166 ? 37.423 27.219 16.662 1.00 15.59 183 TYR A N 1
ATOM 1301 C CA . TYR A 1 166 ? 38.487 27.393 15.684 1.00 15.03 183 TYR A CA 1
ATOM 1302 C C . TYR A 1 166 ? 38.137 28.527 14.730 1.00 17.90 183 TYR A C 1
ATOM 1303 O O . TYR A 1 166 ? 36.965 28.865 14.545 1.00 18.10 183 TYR A O 1
ATOM 1312 N N . ALA A 1 167 ? 39.158 29.120 14.128 1.00 14.94 184 ALA A N 1
ATOM 1313 C CA . ALA A 1 167 ? 38.987 30.225 13.204 1.00 14.54 184 ALA A CA 1
ATOM 1314 C C . ALA A 1 167 ? 39.743 29.964 11.942 1.00 18.53 184 ALA A C 1
ATOM 1315 O O . ALA A 1 167 ? 40.739 29.233 11.960 1.00 22.46 184 ALA A O 1
ATOM 1317 N N . GLN A 1 168 ? 39.377 30.668 10.882 1.00 15.41 185 GLN A N 1
ATOM 1318 C CA . GLN A 1 168 ? 40.145 30.635 9.659 1.00 16.35 185 GLN A CA 1
ATOM 1319 C C . GLN A 1 168 ? 40.965 31.935 9.606 1.00 16.89 185 GLN A C 1
ATOM 1320 O O . GLN A 1 168 ? 40.420 33.014 9.815 1.00 17.40 185 GLN A O 1
ATOM 1326 N N . PHE A 1 169 ? 42.271 31.843 9.312 1.00 15.96 186 PHE A N 1
ATOM 1327 C CA . PHE A 1 169 ? 43.130 33.019 9.287 1.00 14.87 186 PHE A CA 1
ATOM 1328 C C . PHE A 1 169 ? 42.991 33.828 7.997 1.00 18.50 186 PHE A C 1
ATOM 1329 O O . PHE A 1 169 ? 42.711 33.239 6.942 1.00 17.50 186 PHE A O 1
ATOM 1337 N N . PRO A 1 170 ? 43.311 35.147 8.030 1.00 17.16 187 PRO A N 1
ATOM 1338 C CA . PRO A 1 170 ? 43.185 35.968 6.817 1.00 17.47 187 PRO A CA 1
ATOM 1339 C C . PRO A 1 170 ? 44.042 35.519 5.641 1.00 19.16 187 PRO A C 1
ATOM 1340 O O . PRO A 1 170 ? 43.629 35.755 4.497 1.00 18.82 187 PRO A O 1
ATOM 1344 N N . PHE A 1 171 ? 45.200 34.856 5.878 1.00 17.02 188 PHE A N 1
ATOM 1345 C CA . PHE A 1 171 ? 46.022 34.433 4.739 1.00 17.84 188 PHE A CA 1
ATOM 1346 C C . PHE A 1 171 ? 45.311 33.369 3.890 1.00 21.02 188 PHE A C 1
ATOM 1347 O O . PHE A 1 171 ? 45.742 33.094 2.763 1.00 20.23 188 PHE A O 1
ATOM 1355 N N . GLU A 1 172 ? 44.275 32.743 4.443 1.00 17.51 189 GLU A N 1
ATOM 1356 C CA . GLU A 1 172 ? 43.499 31.701 3.768 1.00 18.46 189 GLU A CA 1
ATOM 1357 C C . GLU A 1 172 ? 42.284 32.286 3.034 1.00 20.12 189 GLU A C 1
ATOM 1358 O O . GLU A 1 172 ? 41.591 31.522 2.350 1.00 20.06 189 GLU A O 1
ATOM 1364 N N . PHE A 1 173 ? 41.989 33.605 3.193 1.00 17.72 190 PHE A N 1
ATOM 1365 C CA . PHE A 1 173 ? 40.765 34.169 2.616 1.00 18.64 190 PHE A CA 1
ATOM 1366 C C . PHE A 1 173 ? 40.702 34.026 1.098 1.00 23.96 190 PHE A C 1
ATOM 1367 O O . PHE A 1 173 ? 39.666 33.587 0.578 1.00 25.21 190 PHE A O 1
ATOM 1375 N N . GLN A 1 174 ? 41.772 34.396 0.396 1.00 22.57 191 GLN A N 1
ATOM 1376 C CA . GLN A 1 174 ? 41.763 34.357 -1.064 1.00 23.08 191 GLN A CA 1
ATOM 1377 C C . GLN A 1 174 ? 41.434 32.958 -1.571 1.00 25.74 191 GLN A C 1
ATOM 1378 O O . GLN A 1 174 ? 40.560 32.840 -2.438 1.00 25.17 191 GLN A O 1
ATOM 1384 N N . THR A 1 175 ? 42.082 31.900 -1.029 1.00 20.83 192 THR A N 1
ATOM 1385 C CA . THR A 1 175 ? 41.853 30.534 -1.526 1.00 20.40 192 THR A CA 1
ATOM 1386 C C . THR A 1 175 ? 40.643 29.811 -0.921 1.00 21.97 192 THR A C 1
ATOM 1387 O O . THR A 1 175 ? 40.136 28.848 -1.522 1.00 22.70 192 THR A O 1
ATOM 1391 N N . LYS A 1 176 ? 40.205 30.225 0.280 1.00 18.41 193 LYS A N 1
ATOM 1392 C CA . LYS A 1 176 ? 39.082 29.545 0.959 1.00 18.46 193 LYS A CA 1
ATOM 1393 C C . LYS A 1 176 ? 38.033 30.576 1.392 1.00 19.27 193 LYS A C 1
ATOM 1394 O O . LYS A 1 176 ? 37.697 30.649 2.572 1.00 18.21 193 LYS A O 1
ATOM 1400 N N . PRO A 1 177 ? 37.474 31.384 0.460 1.00 16.78 194 PRO A N 1
ATOM 1401 C CA . PRO A 1 177 ? 36.571 32.455 0.892 1.00 16.95 194 PRO A CA 1
ATOM 1402 C C . PRO A 1 177 ? 35.287 31.993 1.555 1.00 20.22 194 PRO A C 1
ATOM 1403 O O . PRO A 1 177 ? 34.820 32.640 2.480 1.00 19.61 194 PRO A O 1
ATOM 1407 N N . ASN A 1 178 ? 34.751 30.873 1.110 1.00 18.22 195 ASN A N 1
ATOM 1408 C CA A ASN A 1 178 ? 33.460 30.411 1.626 0.55 18.18 195 ASN A CA 1
ATOM 1409 C CA B ASN A 1 178 ? 33.508 30.248 1.547 0.45 18.65 195 ASN A CA 1
ATOM 1410 C C . ASN A 1 178 ? 33.543 29.742 3.007 1.00 21.74 195 ASN A C 1
ATOM 1411 O O . ASN A 1 178 ? 32.479 29.484 3.611 1.00 20.95 195 ASN A O 1
ATOM 1420 N N . THR A 1 179 ? 34.747 29.523 3.558 1.00 18.38 196 THR A N 1
ATOM 1421 C CA . THR A 1 179 ? 34.867 28.947 4.915 1.00 17.53 196 THR A CA 1
ATOM 1422 C C . THR A 1 179 ? 35.492 29.958 5.888 1.00 18.50 196 THR A C 1
ATOM 1423 O O . THR A 1 179 ? 35.747 29.618 7.054 1.00 19.54 196 THR A O 1
ATOM 1427 N N . ASP A 1 180 ? 35.617 31.228 5.460 1.00 16.82 197 ASP A N 1
ATOM 1428 C CA . ASP A 1 180 ? 36.137 32.259 6.332 1.00 15.75 197 ASP A CA 1
ATOM 1429 C C . ASP A 1 180 ? 35.148 32.551 7.468 1.00 17.03 197 ASP A C 1
ATOM 1430 O O . ASP A 1 180 ? 33.926 32.567 7.257 1.00 17.21 197 ASP A O 1
ATOM 1435 N N . GLY A 1 181 ? 35.667 32.688 8.687 1.00 14.62 198 GLY A N 1
ATOM 1436 C CA . GLY A 1 181 ? 34.837 32.927 9.851 1.00 15.06 198 GLY A CA 1
ATOM 1437 C C . GLY A 1 181 ? 35.316 32.135 11.030 1.00 14.84 198 GLY A C 1
ATOM 1438 O O . GLY A 1 181 ? 36.488 31.684 11.062 1.00 14.26 198 GLY A O 1
ATOM 1439 N N . VAL A 1 182 ? 34.415 31.992 12.034 1.00 13.40 199 VAL A N 1
ATOM 1440 C CA A VAL A 1 182 ? 34.720 31.438 13.345 0.44 12.49 199 VAL A CA 1
ATOM 1441 C CA B VAL A 1 182 ? 34.796 31.310 13.273 0.56 13.22 199 VAL A CA 1
ATOM 1442 C C . VAL A 1 182 ? 33.705 30.364 13.714 1.00 14.42 199 VAL A C 1
ATOM 1443 O O . VAL A 1 182 ? 32.515 30.548 13.392 1.00 14.25 199 VAL A O 1
ATOM 1450 N N . VAL A 1 183 ? 34.127 29.277 14.384 1.00 13.54 200 VAL A N 1
ATOM 1451 C CA . VAL A 1 183 ? 33.212 28.227 14.854 1.00 12.77 200 VAL A CA 1
ATOM 1452 C C . VAL A 1 183 ? 33.425 28.098 16.352 1.00 15.23 200 VAL A C 1
ATOM 1453 O O . VAL A 1 183 ? 34.584 27.958 16.805 1.00 14.24 200 VAL A O 1
ATOM 1457 N N . ILE A 1 184 ? 32.320 28.123 17.132 1.00 12.96 201 ILE A N 1
ATOM 1458 C CA . ILE A 1 184 ? 32.411 28.030 18.577 1.00 12.24 201 ILE A CA 1
ATOM 1459 C C . ILE A 1 184 ? 31.553 26.892 19.104 1.00 14.92 201 ILE A C 1
ATOM 1460 O O . ILE A 1 184 ? 30.405 26.737 18.677 1.00 14.99 201 ILE A O 1
ATOM 1465 N N . HIS A 1 185 ? 32.050 26.172 20.118 1.00 14.25 202 HIS A N 1
ATOM 1466 C CA . HIS A 1 185 ? 31.256 25.112 20.754 1.00 14.76 202 HIS A CA 1
ATOM 1467 C C . HIS A 1 185 ? 30.085 25.762 21.452 1.00 17.05 202 HIS A C 1
ATOM 1468 O O . HIS A 1 185 ? 30.270 26.737 22.184 1.00 15.59 202 HIS A O 1
ATOM 1475 N N . TYR A 1 186 ? 28.889 25.214 21.279 1.00 14.25 203 TYR A N 1
ATOM 1476 C CA . TYR A 1 186 ? 27.663 25.781 21.860 1.00 15.12 203 TYR A CA 1
ATOM 1477 C C . TYR A 1 186 ? 27.726 25.915 23.375 1.00 18.53 203 TYR A C 1
ATOM 1478 O O . TYR A 1 186 ? 27.044 26.784 23.919 1.00 20.64 203 TYR A O 1
ATOM 1487 N N . LYS A 1 187 ? 28.477 25.038 24.062 1.00 15.36 204 LYS A N 1
ATOM 1488 C CA . LYS A 1 187 ? 28.512 25.123 25.515 1.00 16.46 204 LYS A CA 1
ATOM 1489 C C . LYS A 1 187 ? 29.343 26.297 25.991 1.00 18.13 204 LYS A C 1
ATOM 1490 O O . LYS A 1 187 ? 29.379 26.547 27.201 1.00 19.13 204 LYS A O 1
ATOM 1496 N N . HIS A 1 188 ? 30.069 26.985 25.092 1.00 16.06 205 HIS A N 1
ATOM 1497 C CA . HIS A 1 188 ? 30.981 28.034 25.531 1.00 15.50 205 HIS A CA 1
ATOM 1498 C C . HIS A 1 188 ? 30.775 29.300 24.707 1.00 17.08 205 HIS A C 1
ATOM 1499 O O . HIS A 1 188 ? 31.733 29.999 24.372 1.00 18.32 205 HIS A O 1
ATOM 1506 N N . PHE A 1 189 ? 29.510 29.573 24.376 1.00 15.14 206 PHE A N 1
ATOM 1507 C CA . PHE A 1 189 ? 29.096 30.732 23.611 1.00 14.49 206 PHE A CA 1
ATOM 1508 C C . PHE A 1 189 ? 28.272 31.615 24.494 1.00 15.79 206 PHE A C 1
ATOM 1509 O O . PHE A 1 189 ? 27.337 31.137 25.156 1.00 16.82 206 PHE A O 1
ATOM 1517 N N . GLY A 1 190 ? 28.613 32.894 24.516 1.00 14.50 207 GLY A N 1
ATOM 1518 C CA . GLY A 1 190 ? 27.904 33.829 25.381 1.00 15.20 207 GLY A CA 1
ATOM 1519 C C . GLY A 1 190 ? 28.427 33.830 26.797 1.00 16.80 207 GLY A C 1
ATOM 1520 O O . GLY A 1 190 ? 29.318 33.043 27.163 1.00 17.75 207 GLY A O 1
ATOM 1521 N N . ARG A 1 191 ? 27.880 34.729 27.615 1.00 15.24 208 ARG A N 1
ATOM 1522 C CA . ARG A 1 191 ? 28.334 34.899 28.994 1.00 15.44 208 ARG A CA 1
ATOM 1523 C C . ARG A 1 191 ? 27.283 34.420 29.974 1.00 19.21 208 ARG A C 1
ATOM 1524 O O . ARG A 1 191 ? 26.120 34.811 29.854 1.00 19.44 208 ARG A O 1
ATOM 1532 N N . ASP A 1 192 ? 27.699 33.611 30.975 1.00 18.83 209 ASP A N 1
ATOM 1533 C CA . ASP A 1 192 ? 26.790 33.075 32.002 1.00 18.68 209 ASP A CA 1
ATOM 1534 C C . ASP A 1 192 ? 25.659 32.307 31.264 1.00 21.87 209 ASP A C 1
ATOM 1535 O O . ASP A 1 192 ? 25.935 31.709 30.221 1.00 20.47 209 ASP A O 1
ATOM 1540 N N . GLY A 1 193 ? 24.425 32.308 31.779 1.00 20.58 210 GLY A N 1
ATOM 1541 C CA . GLY A 1 193 ? 23.347 31.591 31.111 1.00 21.29 210 GLY A CA 1
ATOM 1542 C C . GLY A 1 193 ? 23.663 30.128 30.900 1.00 22.70 210 GLY A C 1
ATOM 1543 O O . GLY A 1 193 ? 24.048 29.435 31.848 1.00 24.29 210 GLY A O 1
ATOM 1544 N N . SER A 1 194 ? 23.542 29.672 29.638 1.00 20.39 211 SER A N 1
ATOM 1545 C CA . SER A 1 194 ? 23.796 28.281 29.276 1.00 20.47 211 SER A CA 1
ATOM 1546 C C . SER A 1 194 ? 25.275 27.943 29.118 1.00 23.20 211 SER A C 1
ATOM 1547 O O . SER A 1 194 ? 25.614 26.760 28.970 1.00 24.60 211 SER A O 1
ATOM 1550 N N . ALA A 1 195 ? 26.170 28.952 29.159 1.00 18.74 212 ALA A N 1
ATOM 1551 C CA . ALA A 1 195 ? 27.596 28.655 28.977 1.00 18.70 212 ALA A CA 1
ATOM 1552 C C . ALA A 1 195 ? 28.150 27.930 30.191 1.00 23.66 212 ALA A C 1
ATOM 1553 O O . ALA A 1 195 ? 27.745 28.210 31.329 1.00 26.05 212 ALA A O 1
ATOM 1555 N N . GLU A 1 196 ? 29.055 26.977 29.946 1.00 19.65 213 GLU A N 1
ATOM 1556 C CA . GLU A 1 196 ? 29.612 26.127 30.989 1.00 19.71 213 GLU A CA 1
ATOM 1557 C C . GLU A 1 196 ? 30.949 26.584 31.495 1.00 21.44 213 GLU A C 1
ATOM 1558 O O . GLU A 1 196 ? 31.902 26.813 30.735 1.00 20.02 213 GLU A O 1
ATOM 1564 N N . SER A 1 197 ? 31.016 26.734 32.816 1.00 18.88 214 SER A N 1
ATOM 1565 C CA . SER A 1 197 ? 32.233 27.081 33.521 1.00 19.59 214 SER A CA 1
ATOM 1566 C C . SER A 1 197 ? 33.316 26.011 33.254 1.00 22.55 214 SER A C 1
ATOM 1567 O O . SER A 1 197 ? 32.957 24.827 33.140 1.00 23.69 214 SER A O 1
ATOM 1570 N N . PRO A 1 198 ? 34.607 26.363 33.070 1.00 20.31 215 PRO A N 1
ATOM 1571 C CA . PRO A 1 198 ? 35.223 27.684 33.264 1.00 20.07 215 PRO A CA 1
ATOM 1572 C C . PRO A 1 198 ? 35.339 28.536 31.982 1.00 21.00 215 PRO A C 1
ATOM 1573 O O . PRO A 1 198 ? 36.069 29.534 31.980 1.00 20.71 215 PRO A O 1
ATOM 1577 N N . TYR A 1 199 ? 34.649 28.164 30.913 1.00 17.36 216 TYR A N 1
ATOM 1578 C CA . TYR A 1 199 ? 34.674 28.932 29.671 1.00 16.87 216 TYR A CA 1
ATOM 1579 C C . TYR A 1 199 ? 33.276 29.487 29.461 1.00 18.48 216 TYR A C 1
ATOM 1580 O O . TYR A 1 199 ? 32.543 29.103 28.546 1.00 18.88 216 TYR A O 1
ATOM 1589 N N . ASP A 1 200 ? 32.879 30.366 30.393 1.00 16.89 217 ASP A N 1
ATOM 1590 C CA . ASP A 1 200 ? 31.521 30.899 30.482 1.00 16.17 217 ASP A CA 1
ATOM 1591 C C . ASP A 1 200 ? 31.473 32.426 30.500 1.00 17.81 217 ASP A C 1
ATOM 1592 O O . ASP A 1 200 ? 30.470 32.984 30.931 1.00 18.29 217 ASP A O 1
ATOM 1597 N N . LYS A 1 201 ? 32.540 33.111 30.016 1.00 16.12 218 LYS A N 1
ATOM 1598 C CA . LYS A 1 201 ? 32.508 34.573 29.957 1.00 14.50 218 LYS A CA 1
ATOM 1599 C C . LYS A 1 201 ? 32.644 35.071 28.517 1.00 15.59 218 LYS A C 1
ATOM 1600 O O . LYS A 1 201 ? 32.864 36.271 28.310 1.00 15.68 218 LYS A O 1
ATOM 1606 N N . GLY A 1 202 ? 32.443 34.171 27.543 1.00 14.56 219 GLY A N 1
ATOM 1607 C CA . GLY A 1 202 ? 32.463 34.535 26.130 1.00 14.71 219 GLY A CA 1
ATOM 1608 C C . GLY A 1 202 ? 33.837 34.772 25.555 1.00 14.66 219 GLY A C 1
ATOM 1609 O O . GLY A 1 202 ? 33.940 35.309 24.436 1.00 13.50 219 GLY A O 1
ATOM 1610 N N . ARG A 1 203 ? 34.905 34.326 26.259 1.00 13.36 220 ARG A N 1
ATOM 1611 C CA . ARG A 1 203 ? 36.247 34.588 25.729 1.00 12.09 220 ARG A CA 1
ATOM 1612 C C . ARG A 1 203 ? 36.698 33.573 24.684 1.00 14.69 220 ARG A C 1
ATOM 1613 O O . ARG A 1 203 ? 37.689 33.822 24.009 1.00 14.84 220 ARG A O 1
ATOM 1621 N N . THR A 1 204 ? 36.036 32.434 24.538 1.00 13.89 221 THR A N 1
ATOM 1622 C CA . THR A 1 204 ? 36.388 31.510 23.456 1.00 14.58 221 THR A CA 1
ATOM 1623 C C . THR A 1 204 ? 36.198 32.264 22.127 1.00 14.40 221 THR A C 1
ATOM 1624 O O . THR A 1 204 ? 37.065 32.220 21.241 1.00 15.07 221 THR A O 1
ATOM 1628 N N . ALA A 1 205 ? 35.089 33.000 21.997 1.00 14.08 222 ALA A N 1
ATOM 1629 C CA . ALA A 1 205 ? 34.898 33.756 20.751 1.00 12.62 222 ALA A CA 1
ATOM 1630 C C . ALA A 1 205 ? 35.826 34.960 20.662 1.00 13.46 222 ALA A C 1
ATOM 1631 O O . ALA A 1 205 ? 36.254 35.276 19.566 1.00 13.63 222 ALA A O 1
ATOM 1633 N N . THR A 1 206 ? 36.142 35.639 21.792 1.00 12.14 223 THR A N 1
ATOM 1634 C CA . THR A 1 206 ? 37.107 36.751 21.696 1.00 11.31 223 THR A CA 1
ATOM 1635 C C . THR A 1 206 ? 38.427 36.242 21.138 1.00 13.78 223 THR A C 1
ATOM 1636 O O . THR A 1 206 ? 39.001 36.854 20.217 1.00 13.54 223 THR A O 1
ATOM 1640 N N . HIS A 1 207 ? 38.881 35.081 21.658 1.00 11.92 224 HIS A N 1
ATOM 1641 C CA . HIS A 1 207 ? 40.126 34.458 21.217 1.00 12.01 224 HIS A CA 1
ATOM 1642 C C . HIS A 1 207 ? 40.038 34.073 19.716 1.00 13.04 224 HIS A C 1
ATOM 1643 O O . HIS A 1 207 ? 40.972 34.359 18.950 1.00 14.08 224 HIS A O 1
ATOM 1650 N N . ALA A 1 208 ? 38.931 33.419 19.305 1.00 12.41 225 ALA A N 1
ATOM 1651 C CA . ALA A 1 208 ? 38.778 32.977 17.907 1.00 13.40 225 ALA A CA 1
ATOM 1652 C C . ALA A 1 208 ? 38.715 34.160 16.978 1.00 13.94 225 ALA A C 1
ATOM 1653 O O . ALA A 1 208 ? 39.297 34.114 15.888 1.00 13.38 225 ALA A O 1
ATOM 1655 N N . VAL A 1 209 ? 37.972 35.211 17.360 1.00 12.84 226 VAL A N 1
ATOM 1656 C CA . VAL A 1 209 ? 37.877 36.413 16.510 1.00 12.12 226 VAL A CA 1
ATOM 1657 C C . VAL A 1 209 ? 39.285 37.057 16.406 1.00 13.43 226 VAL A C 1
ATOM 1658 O O . VAL A 1 209 ? 39.639 37.556 15.330 1.00 13.45 226 VAL A O 1
ATOM 1662 N N . GLY A 1 210 ? 40.093 36.980 17.479 1.00 12.41 227 GLY A N 1
ATOM 1663 C CA . GLY A 1 210 ? 41.474 37.443 17.396 1.00 12.37 227 GLY A CA 1
ATOM 1664 C C . GLY A 1 210 ? 42.201 36.721 16.271 1.00 13.24 227 GLY A C 1
ATOM 1665 O O . GLY A 1 210 ? 42.875 37.363 15.478 1.00 13.09 227 GLY A O 1
ATOM 1666 N N . HIS A 1 211 ? 42.069 35.364 16.158 1.00 12.38 228 HIS A N 1
ATOM 1667 C CA . HIS A 1 211 ? 42.691 34.655 15.003 1.00 12.50 228 HIS A CA 1
ATOM 1668 C C . HIS A 1 211 ? 42.115 35.098 13.649 1.00 13.94 228 HIS A C 1
ATOM 1669 O O . HIS A 1 211 ? 42.867 35.243 12.683 1.00 13.92 228 HIS A O 1
ATOM 1676 N N . TRP A 1 212 ? 40.792 35.291 13.576 1.00 13.50 229 TRP A N 1
ATOM 1677 C CA . TRP A 1 212 ? 40.181 35.761 12.322 1.00 12.58 229 TRP A CA 1
ATOM 1678 C C . TRP A 1 212 ? 40.729 37.158 11.926 1.00 14.59 229 TRP A C 1
ATOM 1679 O O . TRP A 1 212 ? 40.717 37.518 10.732 1.00 14.95 229 TRP A O 1
ATOM 1690 N N . LEU A 1 213 ? 41.237 37.925 12.934 1.00 13.11 230 LEU A N 1
ATOM 1691 C CA . LEU A 1 213 ? 41.867 39.213 12.765 1.00 13.84 230 LEU A CA 1
ATOM 1692 C C . LEU A 1 213 ? 43.409 39.117 12.835 1.00 15.54 230 LEU A C 1
ATOM 1693 O O . LEU A 1 213 ? 44.112 40.095 13.132 1.00 14.03 230 LEU A O 1
ATOM 1698 N N . ASP A 1 214 ? 43.930 37.948 12.474 1.00 13.95 231 ASP A N 1
ATOM 1699 C CA . ASP A 1 214 ? 45.350 37.695 12.191 1.00 14.51 231 ASP A CA 1
ATOM 1700 C C . ASP A 1 214 ? 46.230 37.442 13.414 1.00 15.99 231 ASP A C 1
ATOM 1701 O O . ASP A 1 214 ? 47.464 37.319 13.257 1.00 18.48 231 ASP A O 1
ATOM 1706 N N . LEU A 1 215 ? 45.659 37.332 14.606 1.00 12.57 232 LEU A N 1
ATOM 1707 C CA . LEU A 1 215 ? 46.509 37.075 15.770 1.00 13.00 232 LEU A CA 1
ATOM 1708 C C . LEU A 1 215 ? 46.815 35.609 15.931 1.00 13.72 232 LEU A C 1
ATOM 1709 O O . LEU A 1 215 ? 45.965 34.744 15.628 1.00 15.25 232 LEU A O 1
ATOM 1714 N N . ARG A 1 216 ? 47.984 35.343 16.510 1.00 13.25 233 ARG A N 1
ATOM 1715 C CA . ARG A 1 216 ? 48.442 33.988 16.813 1.00 13.59 233 ARG A CA 1
ATOM 1716 C C . ARG A 1 216 ? 48.480 33.762 18.302 1.00 16.03 233 ARG A C 1
ATOM 1717 O O . ARG A 1 216 ? 48.607 34.703 19.106 1.00 15.16 233 ARG A O 1
ATOM 1725 N N . HIS A 1 217 ? 48.537 32.489 18.682 1.00 13.90 234 HIS A N 1
ATOM 1726 C CA . HIS A 1 217 ? 48.764 32.143 20.083 1.00 14.90 234 HIS A CA 1
ATOM 1727 C C . HIS A 1 217 ? 50.000 32.829 20.608 1.00 15.96 234 HIS A C 1
ATOM 1728 O O . HIS A 1 217 ? 51.045 32.838 19.943 1.00 14.63 234 HIS A O 1
ATOM 1735 N N . ILE A 1 218 ? 49.877 33.394 21.814 1.00 15.04 235 ILE A N 1
ATOM 1736 C CA . ILE A 1 218 ? 50.916 34.266 22.359 1.00 14.43 235 ILE A CA 1
ATOM 1737 C C . ILE A 1 218 ? 52.265 33.530 22.575 1.00 17.34 235 ILE A C 1
ATOM 1738 O O . ILE A 1 218 ? 53.329 34.144 22.504 1.00 17.91 235 ILE A O 1
ATOM 1743 N N . TRP A 1 219 ? 52.211 32.224 22.830 1.00 15.08 236 TRP A N 1
ATOM 1744 C CA . TRP A 1 219 ? 53.443 31.461 23.070 1.00 16.36 236 TRP A CA 1
ATOM 1745 C C . TRP A 1 219 ? 54.121 30.955 21.779 1.00 18.93 236 TRP A C 1
ATOM 1746 O O . TRP A 1 219 ? 55.190 30.325 21.865 1.00 17.85 236 TRP A O 1
ATOM 1757 N N . GLY A 1 220 ? 53.537 31.211 20.614 1.00 17.45 237 GLY A N 1
ATOM 1758 C CA . GLY A 1 220 ? 54.205 30.864 19.360 1.00 17.85 237 GLY A CA 1
ATOM 1759 C C . GLY A 1 220 ? 54.023 29.468 18.799 1.00 19.76 237 GLY A C 1
ATOM 1760 O O . GLY A 1 220 ? 54.681 29.130 17.816 1.00 20.21 237 GLY A O 1
ATOM 1761 N N . ASP A 1 221 ? 53.120 28.666 19.391 1.00 17.44 238 ASP A N 1
ATOM 1762 C CA . ASP A 1 221 ? 52.770 27.333 18.916 1.00 17.76 238 ASP A CA 1
ATOM 1763 C C . ASP A 1 221 ? 54.025 26.517 18.647 1.00 21.14 238 ASP A C 1
ATOM 1764 O O . ASP A 1 221 ? 54.169 25.930 17.579 1.00 21.67 238 ASP A O 1
ATOM 1769 N N . ASP A 1 222 ? 54.958 26.491 19.612 1.00 17.60 239 ASP A N 1
ATOM 1770 C CA . ASP A 1 222 ? 56.246 25.869 19.369 1.00 18.29 239 ASP A CA 1
ATOM 1771 C C . ASP A 1 222 ? 56.593 24.804 20.373 1.00 22.62 239 ASP A C 1
ATOM 1772 O O . ASP A 1 222 ? 57.777 24.479 20.550 1.00 24.06 239 ASP A O 1
ATOM 1777 N N . GLY A 1 223 ? 55.589 24.292 21.057 1.00 21.55 240 GLY A N 1
ATOM 1778 C CA . GLY A 1 223 ? 55.790 23.187 21.990 1.00 21.14 240 GLY A CA 1
ATOM 1779 C C . GLY A 1 223 ? 56.549 23.539 23.246 1.00 22.08 240 GLY A C 1
ATOM 1780 O O . GLY A 1 223 ? 57.134 22.665 23.872 1.00 20.64 240 GLY A O 1
ATOM 1781 N N . GLY A 1 224 ? 56.572 24.821 23.592 1.00 20.97 241 GLY A N 1
ATOM 1782 C CA . GLY A 1 224 ? 57.244 25.265 24.803 1.00 20.35 241 GLY A CA 1
ATOM 1783 C C . GLY A 1 224 ? 58.575 25.930 24.629 1.00 23.78 241 GLY A C 1
ATOM 1784 O O . GLY A 1 224 ? 59.157 26.383 25.624 1.00 23.22 241 GLY A O 1
ATOM 1785 N N . SER A 1 225 ? 59.106 25.961 23.403 1.00 22.81 242 SER A N 1
ATOM 1786 C CA . SER A 1 225 ? 60.388 26.602 23.188 1.00 23.22 242 SER A CA 1
ATOM 1787 C C . SER A 1 225 ? 60.254 28.132 23.168 1.00 23.76 242 SER A C 1
ATOM 1788 O O . SER A 1 225 ? 59.164 28.652 23.395 1.00 20.73 242 SER A O 1
ATOM 1791 N N . CYS A 1 226 ? 61.363 28.857 22.923 1.00 25.01 243 CYS A N 1
ATOM 1792 C CA . CYS A 1 226 ? 61.356 30.321 22.817 1.00 24.75 243 CYS A CA 1
ATOM 1793 C C . CYS A 1 226 ? 61.600 30.725 21.376 1.00 31.62 243 CYS A C 1
ATOM 1794 O O . CYS A 1 226 ? 61.902 31.893 21.101 1.00 33.39 243 CYS A O 1
ATOM 1797 N N . SER A 1 227 ? 61.489 29.778 20.460 1.00 26.74 244 SER A N 1
ATOM 1798 C CA . SER A 1 227 ? 61.820 30.002 19.059 1.00 27.92 244 SER A CA 1
ATOM 1799 C C . SER A 1 227 ? 60.679 30.496 18.232 1.00 29.18 244 SER A C 1
ATOM 1800 O O . SER A 1 227 ? 60.920 31.222 17.260 1.00 28.97 244 SER A O 1
ATOM 1803 N N . GLY A 1 228 ? 59.453 30.082 18.585 1.00 22.25 245 GLY A N 1
ATOM 1804 C CA . GLY A 1 228 ? 58.253 30.495 17.886 1.00 22.25 245 GLY A CA 1
ATOM 1805 C C . GLY A 1 228 ? 57.892 31.913 18.278 1.00 22.66 245 GLY A C 1
ATOM 1806 O O . GLY A 1 228 ? 58.384 32.445 19.279 1.00 23.55 245 GLY A O 1
ATOM 1807 N N . THR A 1 229 ? 57.054 32.537 17.478 1.00 19.90 246 THR A N 1
ATOM 1808 C CA . THR A 1 229 ? 56.682 33.929 17.763 1.00 19.35 246 THR A CA 1
ATOM 1809 C C . THR A 1 229 ? 55.253 34.164 17.404 1.00 21.47 246 THR A C 1
ATOM 1810 O O . THR A 1 229 ? 54.719 33.452 16.549 1.00 19.09 246 THR A O 1
ATOM 1814 N N . ASP A 1 230 ? 54.624 35.164 18.045 1.00 17.78 247 ASP A N 1
ATOM 1815 C CA . ASP A 1 230 ? 53.280 35.588 17.653 1.00 16.30 247 ASP A CA 1
ATOM 1816 C C . ASP A 1 230 ? 53.402 36.840 16.783 1.00 19.55 247 ASP A C 1
ATOM 1817 O O . ASP A 1 230 ? 52.392 37.418 16.403 1.00 17.45 247 ASP A O 1
ATOM 1822 N N . ASN A 1 231 ? 54.641 37.254 16.426 1.00 17.92 248 ASN A N 1
ATOM 1823 C CA . ASN A 1 231 ? 54.922 38.433 15.590 1.00 18.93 248 ASN A CA 1
ATOM 1824 C C . ASN A 1 231 ? 54.461 39.736 16.239 1.00 19.35 248 ASN A C 1
ATOM 1825 O O . ASN A 1 231 ? 54.318 40.741 15.543 1.00 23.12 248 ASN A O 1
ATOM 1830 N N . ILE A 1 232 ? 54.266 39.742 17.574 1.00 17.91 249 ILE A N 1
ATOM 1831 C CA . ILE A 1 232 ? 53.896 40.946 18.312 1.00 15.51 249 ILE A CA 1
ATOM 1832 C C . ILE A 1 232 ? 55.017 41.289 19.297 1.00 18.81 249 ILE A C 1
ATOM 1833 O O . ILE A 1 232 ? 55.290 40.513 20.220 1.00 18.15 249 ILE A O 1
ATOM 1838 N N . ALA A 1 233 ? 55.669 42.462 19.106 1.00 17.69 250 ALA A N 1
ATOM 1839 C CA . ALA A 1 233 ? 56.783 42.803 19.977 1.00 19.13 250 ALA A CA 1
ATOM 1840 C C . ALA A 1 233 ? 56.386 43.082 21.441 1.00 23.10 250 ALA A C 1
ATOM 1841 O O . ALA A 1 233 ? 57.187 42.793 22.344 1.00 24.07 250 ALA A O 1
ATOM 1843 N N . ASP A 1 234 ? 55.146 43.588 21.694 1.00 18.45 251 ASP A N 1
ATOM 1844 C CA . ASP A 1 234 ? 54.828 43.939 23.078 1.00 18.93 251 ASP A CA 1
ATOM 1845 C C . ASP A 1 234 ? 54.171 42.776 23.858 1.00 18.08 251 ASP A C 1
ATOM 1846 O O . ASP A 1 234 ? 53.868 42.947 25.049 1.00 20.25 251 ASP A O 1
ATOM 1851 N N . THR A 1 235 ? 54.049 41.568 23.245 1.00 16.70 252 THR A N 1
ATOM 1852 C CA . THR A 1 235 ? 53.664 40.394 24.010 1.00 14.85 252 THR A CA 1
ATOM 1853 C C . THR A 1 235 ? 54.997 39.704 24.379 1.00 18.64 252 THR A C 1
ATOM 1854 O O . THR A 1 235 ? 55.773 39.328 23.472 1.00 16.83 252 THR A O 1
ATOM 1858 N N . PRO A 1 236 ? 55.294 39.565 25.692 1.00 18.26 253 PRO A N 1
ATOM 1859 C CA . PRO A 1 236 ? 56.565 38.916 26.092 1.00 19.01 253 PRO A CA 1
ATOM 1860 C C . PRO A 1 236 ? 56.741 37.540 25.465 1.00 21.07 253 PRO A C 1
ATOM 1861 O O . PRO A 1 236 ? 55.771 36.787 25.381 1.00 19.61 253 PRO A O 1
ATOM 1865 N N . ASN A 1 237 ? 57.976 37.210 25.039 1.00 19.70 254 ASN A N 1
ATOM 1866 C CA . ASN A 1 237 ? 58.307 35.886 24.521 1.00 20.04 254 ASN A CA 1
ATOM 1867 C C . ASN A 1 237 ? 57.915 34.871 25.569 1.00 23.67 254 ASN A C 1
ATOM 1868 O O . ASN A 1 237 ? 58.190 35.046 26.761 1.00 24.40 254 ASN A O 1
ATOM 1873 N N . GLN A 1 238 ? 57.227 33.836 25.158 1.00 19.55 255 GLN A N 1
ATOM 1874 C CA . GLN A 1 238 ? 56.646 32.906 26.11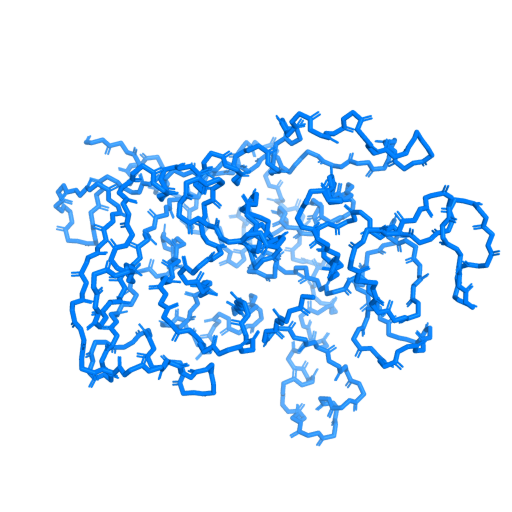1 1.00 18.21 255 GLN A CA 1
ATOM 1875 C C . GLN A 1 238 ? 56.935 31.477 25.670 1.00 20.02 255 GLN A C 1
ATOM 1876 O O . GLN A 1 238 ? 56.916 31.208 24.478 1.00 19.97 255 GLN A O 1
ATOM 1882 N N . GLY A 1 239 ? 57.206 30.578 26.622 1.00 18.86 256 GLY A N 1
ATOM 1883 C CA . GLY A 1 239 ? 57.508 29.171 26.311 1.00 17.90 256 GLY A CA 1
ATOM 1884 C C . GLY A 1 239 ? 56.303 28.448 25.737 1.00 20.15 256 GLY A C 1
ATOM 1885 O O . GLY A 1 239 ? 56.123 28.391 24.519 1.00 19.24 256 GLY A O 1
ATOM 1886 N N . GLY A 1 240 ? 55.493 27.901 26.629 1.00 19.11 257 GLY A N 1
ATOM 1887 C CA . GLY A 1 240 ? 54.291 27.176 26.261 1.00 18.54 257 GLY A CA 1
ATOM 1888 C C . GLY A 1 240 ? 53.035 27.910 26.673 1.00 17.34 257 GLY A C 1
ATOM 1889 O O . GLY A 1 240 ? 53.092 29.053 27.169 1.00 18.73 257 GLY A O 1
ATOM 1890 N N . TYR A 1 241 ? 51.898 27.316 26.418 1.00 17.31 258 TYR A N 1
ATOM 1891 C CA . TYR A 1 241 ? 50.646 27.927 26.799 1.00 16.67 258 TYR A CA 1
ATOM 1892 C C . TYR A 1 241 ? 50.457 27.864 28.293 1.00 20.32 258 TYR A C 1
ATOM 1893 O O . TYR A 1 241 ? 51.065 27.040 28.989 1.00 21.43 258 TYR A O 1
ATOM 1902 N N . ASN A 1 242 ? 49.599 28.748 28.782 1.00 18.77 259 ASN A N 1
ATOM 1903 C CA . ASN A 1 242 ? 49.168 28.682 30.166 1.00 19.08 259 ASN A CA 1
ATOM 1904 C C . ASN A 1 242 ? 47.736 28.218 30.173 1.00 22.02 259 ASN A C 1
ATOM 1905 O O . ASN A 1 242 ? 46.998 28.462 29.224 1.00 22.15 259 ASN A O 1
ATOM 1910 N N . GLU A 1 243 ? 47.334 27.585 31.246 1.00 21.13 260 GLU A N 1
ATOM 1911 C CA . GLU A 1 243 ? 45.981 27.094 31.401 1.00 21.58 260 GLU A CA 1
ATOM 1912 C C . GLU A 1 243 ? 45.477 27.479 32.775 1.00 23.66 260 GLU A C 1
ATOM 1913 O O . GLU A 1 243 ? 46.259 27.905 33.632 1.00 24.96 260 GLU A O 1
ATOM 1919 N N . GLY A 1 244 ? 44.174 27.387 32.962 1.00 20.56 261 GLY A N 1
ATOM 1920 C CA . GLY A 1 244 ? 43.615 27.705 34.267 1.00 19.46 261 GLY A CA 1
ATOM 1921 C C . GLY A 1 244 ? 43.709 29.168 34.614 1.00 20.67 261 GLY A C 1
ATOM 1922 O O . GLY A 1 244 ? 43.488 30.019 33.765 1.00 19.35 261 GLY A O 1
ATOM 1923 N N . CYS A 1 245 ? 44.023 29.444 35.886 1.00 19.47 262 CYS A N 1
ATOM 1924 C CA A CYS A 1 245 ? 44.122 30.802 36.404 0.64 20.45 262 CYS A CA 1
ATOM 1925 C CA B CYS A 1 245 ? 44.137 30.803 36.413 0.36 18.83 262 CYS A CA 1
ATOM 1926 C C . CYS A 1 245 ? 45.482 30.992 37.127 1.00 20.37 262 CYS A C 1
ATOM 1927 O O . CYS A 1 245 ? 45.556 30.873 38.364 1.00 19.63 262 CYS A O 1
ATOM 1932 N N . PRO A 1 246 ? 46.567 31.274 36.375 1.00 17.34 263 PRO A N 1
ATOM 1933 C CA . PRO A 1 246 ? 47.862 31.516 37.017 1.00 17.83 263 PRO A CA 1
ATOM 1934 C C . PRO A 1 246 ? 47.858 32.737 37.929 1.00 19.79 263 PRO A C 1
ATOM 1935 O O . PRO A 1 246 ? 46.926 33.559 37.916 1.00 20.06 263 PRO A O 1
ATOM 1939 N N . SER A 1 247 ? 48.919 32.858 38.719 1.00 20.13 264 SER A N 1
ATOM 1940 C CA A SER A 1 247 ? 49.058 33.987 39.623 0.55 21.33 264 SER A CA 1
ATOM 1941 C CA B SER A 1 247 ? 49.069 33.971 39.636 0.45 20.75 264 SER A CA 1
ATOM 1942 C C . SER A 1 247 ? 50.157 34.909 39.136 1.00 24.62 264 SER A C 1
ATOM 1943 O O . SER A 1 247 ? 51.201 34.454 38.674 1.00 25.24 264 SER A O 1
ATOM 1948 N N . PHE A 1 248 ? 49.892 36.188 39.182 1.00 21.95 265 PHE A N 1
ATOM 1949 C CA . PHE A 1 248 ? 50.869 37.172 38.740 1.00 21.81 265 PHE A CA 1
ATOM 1950 C C . PHE A 1 248 ? 51.939 37.412 39.802 1.00 24.96 265 PHE A C 1
ATOM 1951 O O . PHE A 1 248 ? 51.595 37.609 40.974 1.00 26.12 265 PHE A O 1
ATOM 1959 N N . PRO A 1 249 ? 53.230 37.526 39.411 1.00 22.31 266 PRO A N 1
ATOM 1960 C CA . PRO A 1 249 ? 53.786 37.294 38.069 1.00 22.01 266 PRO A CA 1
ATOM 1961 C C . PRO A 1 249 ? 54.113 35.825 37.814 1.00 25.28 266 PRO A C 1
ATOM 1962 O O . PRO A 1 249 ? 54.434 35.069 38.757 1.00 26.78 266 PRO A O 1
ATOM 1966 N N . LYS A 1 250 ? 54.001 35.399 36.538 1.00 21.68 267 LYS A N 1
ATOM 1967 C CA . LYS A 1 250 ? 54.415 34.050 36.150 1.00 21.17 267 LYS A CA 1
ATOM 1968 C C . LYS A 1 250 ? 55.582 34.184 35.180 1.00 24.39 267 LYS A C 1
ATOM 1969 O O . LYS A 1 250 ? 55.419 34.746 34.110 1.00 21.95 267 LYS A O 1
ATOM 1975 N N . THR A 1 251 ? 56.758 33.701 35.554 1.00 23.98 268 THR A N 1
ATOM 1976 C CA . THR A 1 251 ? 57.909 33.783 34.658 1.00 25.08 268 THR A CA 1
ATOM 1977 C C . THR A 1 251 ? 58.135 32.405 34.024 1.00 27.29 268 THR A C 1
ATOM 1978 O O . THR A 1 251 ? 57.565 31.416 34.490 1.00 30.04 268 THR A O 1
ATOM 1982 N N . ASP A 1 252 ? 58.956 32.332 32.970 1.00 24.76 269 ASP A N 1
ATOM 1983 C CA . ASP A 1 252 ? 59.320 31.052 32.359 1.00 25.36 269 ASP A CA 1
ATOM 1984 C C . ASP A 1 252 ? 60.737 31.145 31.772 1.00 31.98 269 ASP A C 1
ATOM 1985 O O . ASP A 1 252 ? 61.396 32.151 31.995 1.00 29.70 269 ASP A O 1
ATOM 1990 N N . HIS A 1 253 ? 61.212 30.126 31.033 1.00 32.19 270 HIS A N 1
ATOM 1991 C CA . HIS A 1 253 ? 62.577 30.170 30.506 1.00 33.83 270 HIS A CA 1
ATOM 1992 C C . HIS A 1 253 ? 62.760 31.186 29.349 1.00 34.96 270 HIS A C 1
ATOM 1993 O O . HIS A 1 253 ? 63.905 31.547 29.067 1.00 35.06 270 HIS A O 1
ATOM 2000 N N . CYS A 1 254 ? 61.660 31.700 28.737 1.00 27.16 271 CYS A N 1
ATOM 2001 C CA . CYS A 1 254 ? 61.753 32.692 27.651 1.00 26.78 271 CYS A CA 1
ATOM 2002 C C . CYS A 1 254 ? 61.806 34.112 28.174 1.00 30.25 271 CYS A C 1
ATOM 2003 O O . CYS A 1 254 ? 62.559 34.912 27.614 1.00 30.63 271 CYS A O 1
ATOM 2006 N N . THR A 1 255 ? 60.975 34.436 29.185 1.00 25.05 272 THR A N 1
ATOM 2007 C CA . THR A 1 255 ? 60.934 35.717 29.916 1.00 24.40 272 THR A CA 1
ATOM 2008 C C . THR A 1 255 ? 61.080 35.335 31.409 1.00 28.98 272 THR A C 1
ATOM 2009 O O . THR A 1 255 ? 60.087 35.028 32.084 1.00 25.41 272 THR A O 1
ATOM 2013 N N . ASN A 1 256 ? 62.314 35.334 31.911 1.00 29.42 273 ASN A N 1
ATOM 2014 C CA . ASN A 1 256 ? 62.558 34.847 33.269 1.00 30.75 273 ASN A CA 1
ATOM 2015 C C . ASN A 1 256 ? 62.509 35.940 34.350 1.00 33.95 273 ASN A C 1
ATOM 2016 O O . ASN A 1 256 ? 62.793 35.639 35.513 1.00 34.05 273 ASN A O 1
ATOM 2021 N N . THR A 1 257 ? 62.142 37.182 33.993 1.00 29.58 274 THR A N 1
ATOM 2022 C CA . THR A 1 257 ? 62.064 38.270 34.981 1.00 30.36 274 THR A CA 1
ATOM 2023 C C . THR A 1 257 ? 60.663 38.866 35.042 1.00 32.05 274 THR A C 1
ATOM 2024 O O . THR A 1 257 ? 59.984 38.954 34.007 1.00 30.08 274 THR A O 1
ATOM 2028 N N . SER A 1 258 ? 60.235 39.306 36.250 1.00 28.91 275 SER A N 1
ATOM 2029 C CA . SER A 1 258 ? 58.944 39.971 36.475 1.00 28.63 275 SER A CA 1
ATOM 2030 C C . SER A 1 258 ? 58.891 41.204 35.564 1.00 29.56 275 SER A C 1
ATOM 2031 O O . SER A 1 258 ? 59.951 41.807 35.330 1.00 31.24 275 SER A O 1
ATOM 2034 N N . PRO A 1 259 ? 57.758 41.534 34.893 1.00 25.09 276 PRO A N 1
ATOM 2035 C CA . PRO A 1 259 ? 56.383 41.020 35.068 1.00 23.26 276 PRO A CA 1
ATOM 2036 C C . PRO A 1 259 ? 56.085 39.651 34.440 1.00 23.72 276 PRO A C 1
ATOM 2037 O O . PRO A 1 259 ? 54.960 39.185 34.564 1.00 22.48 276 PRO A O 1
ATOM 2041 N N . GLY A 1 260 ? 57.060 39.018 33.789 1.00 21.05 277 GLY A N 1
ATOM 2042 C CA . GLY A 1 260 ? 56.870 37.676 33.243 1.00 20.75 277 GLY A CA 1
ATOM 2043 C C . GLY A 1 260 ? 56.016 37.608 31.988 1.00 21.30 277 GLY A C 1
ATOM 2044 O O . GLY A 1 260 ? 56.025 38.516 31.154 1.00 19.49 277 GLY A O 1
ATOM 2045 N N . VAL A 1 261 ? 55.277 36.507 31.840 1.00 18.73 278 VAL A N 1
ATOM 2046 C CA . VAL A 1 261 ? 54.475 36.277 30.644 1.00 18.45 278 VAL A CA 1
ATOM 2047 C C . VAL A 1 261 ? 53.042 36.758 30.820 1.00 19.61 278 VAL A C 1
ATOM 2048 O O . VAL A 1 261 ? 52.482 36.775 31.906 1.00 19.08 278 VAL A O 1
ATOM 2052 N N . MET A 1 262 ? 52.452 37.191 29.718 1.00 16.85 279 MET A N 1
ATOM 2053 C CA . MET A 1 262 ? 51.119 37.795 29.732 1.00 16.94 279 MET A CA 1
ATOM 2054 C C . MET A 1 262 ? 50.033 36.719 29.612 1.00 18.42 279 MET A C 1
ATOM 2055 O O . MET A 1 262 ? 49.332 36.592 28.589 1.00 17.76 279 MET A O 1
ATOM 2060 N N . PHE A 1 263 ? 49.890 35.923 30.679 1.00 15.96 280 PHE A N 1
ATOM 2061 C CA . PHE A 1 263 ? 48.956 34.790 30.657 1.00 15.61 280 PHE A CA 1
ATOM 2062 C C . PHE A 1 263 ? 47.501 35.230 30.635 1.00 18.63 280 PHE A C 1
ATOM 2063 O O . PHE A 1 263 ? 46.638 34.400 30.355 1.00 16.83 280 PHE A O 1
ATOM 2071 N N . MET A 1 264 ? 47.231 36.518 30.906 1.00 15.94 281 MET A N 1
ATOM 2072 C CA . MET A 1 264 ? 45.872 37.083 30.895 1.00 15.12 281 MET A CA 1
ATOM 2073 C C . MET A 1 264 ? 45.518 37.699 29.514 1.00 16.18 281 MET A C 1
ATOM 2074 O O . MET A 1 264 ? 44.473 38.331 29.360 1.00 16.27 281 MET A O 1
ATOM 2079 N N . ASN A 1 265 ? 46.396 37.509 28.543 1.00 13.56 282 ASN A N 1
ATOM 2080 C CA . ASN A 1 265 ? 46.122 37.901 27.154 1.00 13.82 282 ASN A CA 1
ATOM 2081 C C . ASN A 1 265 ? 45.066 36.979 26.590 1.00 14.10 282 ASN A C 1
ATOM 2082 O O . ASN A 1 265 ? 45.105 35.768 26.839 1.00 14.00 282 ASN A O 1
ATOM 2087 N N . TYR A 1 266 ? 44.134 37.519 25.777 1.00 13.37 283 TYR A N 1
ATOM 2088 C CA . TYR A 1 266 ? 43.108 36.648 25.192 1.00 13.45 283 TYR A CA 1
ATOM 2089 C C . TYR A 1 266 ? 43.663 35.558 24.292 1.00 13.80 283 TYR A C 1
ATOM 2090 O O . TYR A 1 266 ? 42.955 34.560 24.060 1.00 13.77 283 TYR A O 1
ATOM 2099 N N . MET A 1 267 ? 44.889 35.712 23.779 1.00 13.37 284 MET A N 1
ATOM 2100 C CA . MET A 1 267 ? 45.465 34.732 22.875 1.00 12.80 284 MET A CA 1
ATOM 2101 C C . MET A 1 267 ? 46.271 33.651 23.597 1.00 15.43 284 MET A C 1
ATOM 2102 O O . MET A 1 267 ? 46.996 32.901 22.950 1.00 16.41 284 MET A O 1
ATOM 2107 N N . ASP A 1 268 ? 46.081 33.527 24.919 1.00 15.24 285 ASP A N 1
ATOM 2108 C CA . ASP A 1 268 ? 46.647 32.399 25.659 1.00 14.61 285 ASP A CA 1
ATOM 2109 C C . ASP A 1 268 ? 45.526 31.338 25.787 1.00 18.68 285 ASP A C 1
ATOM 2110 O O . ASP A 1 268 ? 44.492 31.445 25.114 1.00 16.78 285 ASP A O 1
ATOM 2115 N N . TYR A 1 269 ? 45.740 30.291 26.617 1.00 17.71 286 TYR A N 1
ATOM 2116 C CA . TYR A 1 269 ? 44.783 29.197 26.813 1.00 17.36 286 TYR A CA 1
ATOM 2117 C C . TYR A 1 269 ? 44.185 29.200 28.209 1.00 20.49 286 TYR A C 1
ATOM 2118 O O . TYR A 1 269 ? 43.633 28.192 28.653 1.00 21.61 286 TYR A O 1
ATOM 2127 N N . THR A 1 270 ? 44.276 30.332 28.905 1.00 16.67 287 THR A N 1
ATOM 2128 C CA . THR A 1 270 ? 43.772 30.444 30.263 1.00 17.07 287 THR A CA 1
ATOM 2129 C C . THR A 1 270 ? 42.228 30.506 30.333 1.00 19.26 287 THR A C 1
ATOM 2130 O O . THR A 1 270 ? 41.558 30.714 29.307 1.00 18.97 287 THR A O 1
ATOM 2134 N N . TYR A 1 271 ? 41.674 30.333 31.544 1.00 17.38 288 TYR A N 1
ATOM 2135 C CA . TYR A 1 271 ? 40.233 30.419 31.788 1.00 17.54 288 TYR A CA 1
ATOM 2136 C C . TYR A 1 271 ? 39.688 31.771 31.402 1.00 19.13 288 TYR A C 1
ATOM 2137 O O . TYR A 1 271 ? 40.375 32.770 31.573 1.00 18.76 288 TYR A O 1
ATOM 2146 N N . ASP A 1 272 ? 38.436 31.817 30.939 1.00 17.93 289 ASP A N 1
ATOM 2147 C CA . ASP A 1 272 ? 37.850 33.081 30.539 1.00 16.98 289 ASP A CA 1
ATOM 2148 C C . ASP A 1 272 ? 37.929 34.208 31.565 1.00 19.32 289 ASP A C 1
ATOM 2149 O O . ASP A 1 272 ? 38.172 35.365 31.188 1.00 17.91 289 ASP A O 1
ATOM 2154 N N . ALA A 1 273 ? 37.650 33.904 32.842 1.00 18.59 290 ALA A N 1
ATOM 2155 C CA . ALA A 1 273 ? 37.632 34.931 33.880 1.00 18.77 290 ALA A CA 1
ATOM 2156 C C . ALA A 1 273 ? 39.034 35.434 34.249 1.00 20.64 290 ALA A C 1
ATOM 2157 O O . ALA A 1 273 ? 39.132 36.441 34.962 1.00 22.53 290 ALA A O 1
ATOM 2159 N N . CYS A 1 274 ? 40.083 34.766 33.766 1.00 19.63 291 CYS A N 1
ATOM 2160 C CA A CYS A 1 274 ? 41.414 35.235 34.117 0.62 20.07 291 CYS A CA 1
ATOM 2161 C CA B CYS A 1 274 ? 41.497 35.074 34.027 0.38 20.39 291 CYS A CA 1
ATOM 2162 C C . CYS A 1 274 ? 42.084 35.959 32.923 1.00 23.65 291 CYS A C 1
ATOM 2163 O O . CYS A 1 274 ? 43.194 36.456 33.069 1.00 26.95 291 CYS A O 1
ATOM 2168 N N . MET A 1 275 ? 41.359 36.141 31.799 1.00 16.87 292 MET A N 1
ATOM 2169 C CA . MET A 1 275 ? 41.798 36.941 30.669 1.00 17.03 292 MET A CA 1
ATOM 2170 C C . MET A 1 275 ? 41.256 38.344 30.767 1.00 20.40 292 MET A C 1
ATOM 2171 O O . MET A 1 275 ? 40.129 38.549 31.237 1.00 22.53 292 MET A O 1
ATOM 2176 N N . ASN A 1 276 ? 41.998 39.324 30.250 1.00 15.91 293 ASN A N 1
ATOM 2177 C CA . ASN A 1 276 ? 41.469 40.680 30.349 1.00 15.42 293 ASN A CA 1
ATOM 2178 C C . ASN A 1 276 ? 42.174 41.709 29.446 1.00 15.67 293 ASN A C 1
ATOM 2179 O O . ASN A 1 276 ? 41.891 42.899 29.601 1.00 15.85 293 ASN A O 1
ATOM 2184 N N . LEU A 1 277 ? 43.017 41.280 28.468 1.00 13.77 294 LEU A N 1
ATOM 2185 C CA . LEU A 1 277 ? 43.550 42.286 27.549 1.00 13.33 294 LEU A CA 1
ATOM 2186 C C . LEU A 1 277 ? 44.013 41.739 26.235 1.00 13.89 294 LEU A C 1
ATOM 2187 O O . LEU A 1 277 ? 44.398 40.554 26.089 1.00 12.98 294 LEU A O 1
ATOM 2192 N N . PHE A 1 278 ? 43.975 42.670 25.251 1.00 12.65 295 PHE A N 1
ATOM 2193 C CA . PHE A 1 278 ? 44.790 42.650 24.052 1.00 11.32 295 PHE A CA 1
ATOM 2194 C C . PHE A 1 278 ? 45.858 43.684 24.257 1.00 15.01 295 PHE A C 1
ATOM 2195 O O . PHE A 1 278 ? 45.608 44.656 24.979 1.00 14.88 295 PHE A O 1
ATOM 2203 N N . THR A 1 279 ? 46.985 43.559 23.585 1.00 13.58 296 THR A N 1
ATOM 2204 C CA . THR A 1 279 ? 47.976 44.629 23.662 1.00 13.44 296 THR A CA 1
ATOM 2205 C C . THR A 1 279 ? 47.783 45.655 22.539 1.00 15.26 296 THR A C 1
ATOM 2206 O O . THR A 1 279 ? 47.101 45.384 21.533 1.00 13.70 296 THR A O 1
ATOM 2210 N N . LYS A 1 280 ? 48.463 46.805 22.652 1.00 14.15 297 LYS A N 1
ATOM 2211 C CA . LYS A 1 280 ? 48.448 47.785 21.557 1.00 14.90 297 LYS A CA 1
ATOM 2212 C C . LYS A 1 280 ? 49.000 47.169 20.254 1.00 15.88 297 LYS A C 1
ATOM 2213 O O . LYS A 1 280 ? 48.496 47.471 19.171 1.00 16.67 297 LYS A O 1
ATOM 2219 N N . GLY A 1 281 ? 50.054 46.354 20.359 1.00 14.46 298 GLY A N 1
ATOM 2220 C CA . GLY A 1 281 ? 50.617 45.718 19.170 1.00 14.05 298 GLY A CA 1
ATOM 2221 C C . GLY A 1 281 ? 49.656 44.759 18.496 1.00 15.29 298 GLY A C 1
ATOM 2222 O O . GLY A 1 281 ? 49.612 44.671 17.257 1.00 15.36 298 GLY A O 1
ATOM 2223 N N . GLN A 1 282 ? 48.883 43.997 19.304 1.00 13.04 299 GLN A N 1
ATOM 2224 C CA . GLN A 1 282 ? 47.873 43.110 18.727 1.00 12.70 299 GLN A CA 1
ATOM 2225 C C . GLN A 1 282 ? 46.784 43.938 18.051 1.00 15.75 299 GLN A C 1
ATOM 2226 O O . GLN A 1 282 ? 46.386 43.593 16.953 1.00 14.14 299 GLN A O 1
ATOM 2232 N N . VAL A 1 283 ? 46.331 45.036 18.689 1.00 14.60 300 VAL A N 1
ATOM 2233 C CA . VAL A 1 283 ? 45.352 45.946 18.080 1.00 14.90 300 VAL A CA 1
ATOM 2234 C C . VAL A 1 283 ? 45.837 46.449 16.702 1.00 16.54 300 VAL A C 1
ATOM 2235 O O . VAL A 1 283 ? 45.046 46.498 15.749 1.00 17.28 300 VAL A O 1
ATOM 2239 N N . GLU A 1 284 ? 47.081 46.886 16.620 1.00 16.54 301 GLU A N 1
ATOM 2240 C CA . GLU A 1 284 ? 47.629 47.378 15.353 1.00 17.69 301 GLU A CA 1
ATOM 2241 C C . GLU A 1 284 ? 47.518 46.316 14.275 1.00 18.34 301 GLU A C 1
ATOM 2242 O O . GLU A 1 284 ? 47.111 46.630 13.149 1.00 17.86 301 GLU A O 1
ATOM 2248 N N . ARG A 1 285 ? 47.852 45.056 14.613 1.00 15.82 302 ARG A N 1
ATOM 2249 C CA . ARG A 1 285 ? 47.808 43.994 13.634 1.00 15.65 302 ARG A CA 1
ATOM 2250 C C . ARG A 1 285 ? 46.365 43.759 13.172 1.00 17.90 302 ARG A C 1
ATOM 2251 O O . ARG A 1 285 ? 46.123 43.595 11.973 1.00 17.57 302 ARG A O 1
ATOM 2259 N N . MET A 1 286 ? 45.416 43.717 14.107 1.00 14.69 303 MET A N 1
ATOM 2260 C CA . MET A 1 286 ? 44.010 43.463 13.744 1.00 13.74 303 MET A CA 1
ATOM 2261 C C . MET A 1 286 ? 43.443 44.590 12.885 1.00 15.80 303 MET A C 1
ATOM 2262 O O . MET A 1 286 ? 42.807 44.335 11.855 1.00 15.94 303 MET A O 1
ATOM 2267 N N . ARG A 1 287 ? 43.728 45.844 13.250 1.00 14.57 304 ARG A N 1
ATOM 2268 C CA . ARG A 1 287 ? 43.161 46.948 12.493 1.00 14.19 304 ARG A CA 1
ATOM 2269 C C . ARG A 1 287 ? 43.752 47.088 11.093 1.00 17.66 304 ARG A C 1
ATOM 2270 O O . ARG A 1 287 ? 43.092 47.606 10.179 1.00 16.40 304 ARG A O 1
ATOM 2278 N N . SER A 1 288 ? 44.995 46.604 10.937 1.00 16.34 305 SER A N 1
ATOM 2279 C CA A SER A 1 288 ? 45.697 46.699 9.651 0.51 16.17 305 SER A CA 1
ATOM 2280 C CA B SER A 1 288 ? 45.694 46.697 9.651 0.49 16.38 305 SER A CA 1
ATOM 2281 C C . SER A 1 288 ? 44.960 45.960 8.526 1.00 18.96 305 SER A C 1
ATOM 2282 O O . SER A 1 288 ? 45.112 46.341 7.355 1.00 19.23 305 SER A O 1
ATOM 2287 N N . LEU A 1 289 ? 44.131 44.971 8.864 1.00 17.21 306 LEU A N 1
ATOM 2288 C CA . LEU A 1 289 ? 43.368 44.210 7.850 1.00 17.27 306 LEU A CA 1
ATOM 2289 C C . LEU A 1 289 ? 42.302 45.057 7.195 1.00 19.81 306 LEU A C 1
ATOM 2290 O O . LEU A 1 289 ? 41.757 44.652 6.168 1.00 19.62 306 LEU A O 1
ATOM 2295 N N . PHE A 1 290 ? 42.031 46.254 7.747 1.00 17.08 307 PHE A N 1
ATOM 2296 C CA . PHE A 1 290 ? 40.983 47.103 7.202 1.00 15.96 307 PHE A CA 1
ATOM 2297 C C . PHE A 1 290 ? 41.581 48.320 6.502 1.00 20.32 307 PHE A C 1
ATOM 2298 O O . PHE A 1 290 ? 40.854 49.262 6.211 1.00 22.40 307 PHE A O 1
ATOM 2306 N N . ASP A 1 291 ? 42.894 48.283 6.192 1.00 22.48 308 ASP A N 1
ATOM 2307 C CA . ASP A 1 291 ? 43.572 49.326 5.415 1.00 24.67 308 ASP A CA 1
ATOM 2308 C C . ASP A 1 291 ? 42.662 49.647 4.222 1.00 29.21 308 ASP A C 1
ATOM 2309 O O . ASP A 1 291 ? 42.276 48.728 3.514 1.00 26.17 308 ASP A O 1
ATOM 2314 N N . THR A 1 292 ? 42.251 50.918 4.057 1.00 29.61 309 THR A N 1
ATOM 2315 C CA . THR A 1 292 ? 41.236 51.300 3.051 1.00 30.52 309 THR A CA 1
ATOM 2316 C C . THR A 1 292 ? 41.647 51.059 1.585 1.00 36.16 309 THR A C 1
ATOM 2317 O O . THR A 1 292 ? 40.765 51.007 0.719 1.00 36.16 309 THR A O 1
ATOM 2321 N N . GLN A 1 293 ? 42.944 50.880 1.310 1.00 33.24 310 GLN A N 1
ATOM 2322 C CA . GLN A 1 293 ? 43.425 50.707 -0.065 1.00 34.87 310 GLN A CA 1
ATOM 2323 C C . GLN A 1 293 ? 43.781 49.256 -0.385 1.00 39.80 310 GLN A C 1
ATOM 2324 O O . GLN A 1 293 ? 43.511 48.806 -1.500 1.00 40.03 310 GLN A O 1
ATOM 2330 N N . THR A 1 294 ? 44.400 48.535 0.570 1.00 36.00 311 THR A N 1
ATOM 2331 C CA . THR A 1 294 ? 44.882 47.174 0.327 1.00 35.60 311 THR A CA 1
ATOM 2332 C C . THR A 1 294 ? 44.524 46.163 1.438 1.00 34.74 311 THR A C 1
ATOM 2333 O O . THR A 1 294 ? 44.989 45.019 1.382 1.00 34.67 311 THR A O 1
ATOM 2337 N N . GLY A 1 295 ? 43.731 46.574 2.427 1.00 28.04 312 GLY A N 1
ATOM 2338 C CA . GLY A 1 295 ? 43.355 45.676 3.523 1.00 25.50 312 GLY A CA 1
ATOM 2339 C C . GLY A 1 295 ? 42.503 44.535 3.020 1.00 27.91 312 GLY A C 1
ATOM 2340 O O . GLY A 1 295 ? 41.542 44.774 2.296 1.00 26.93 312 GLY A O 1
ATOM 2341 N N . ILE A 1 296 ? 42.828 43.292 3.404 1.00 23.87 313 ILE A N 1
ATOM 2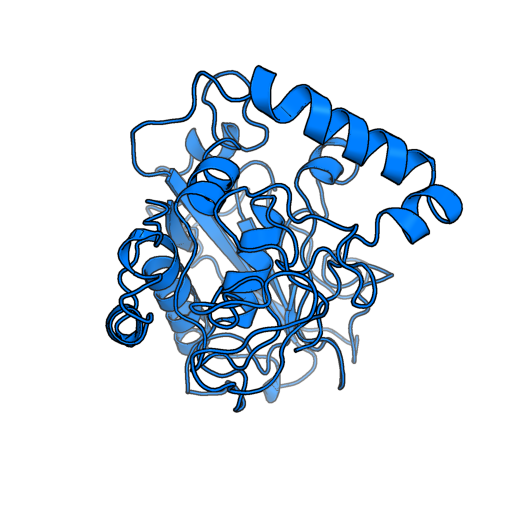342 C CA . ILE A 1 296 ? 42.081 42.128 2.905 1.00 25.89 313 ILE A CA 1
ATOM 2343 C C . ILE A 1 296 ? 40.589 42.189 3.332 1.00 27.21 313 ILE A C 1
ATOM 2344 O O . ILE A 1 296 ? 39.741 41.693 2.585 1.00 27.72 313 ILE A O 1
ATOM 2349 N N . ARG A 1 297 ? 40.266 42.828 4.497 1.00 22.60 314 ARG A N 1
ATOM 2350 C CA . ARG A 1 297 ? 38.885 42.918 4.962 1.00 22.09 314 ARG A CA 1
ATOM 2351 C C . ARG A 1 297 ? 38.305 44.337 4.749 1.00 24.11 314 ARG A C 1
ATOM 2352 O O . ARG A 1 297 ? 37.272 44.647 5.323 1.00 24.21 314 ARG A O 1
ATOM 2360 N N . ARG A 1 298 ? 38.920 45.179 3.890 1.00 24.41 315 ARG A N 1
ATOM 2361 C CA . ARG A 1 298 ? 38.433 46.550 3.678 1.00 24.26 315 ARG A CA 1
ATOM 2362 C C . ARG A 1 298 ? 36.985 46.632 3.153 1.00 28.16 315 ARG A C 1
ATOM 2363 O O . ARG A 1 298 ? 36.276 47.572 3.523 1.00 26.89 315 ARG A O 1
ATOM 2371 N N . GLU A 1 299 ? 36.547 45.667 2.312 1.00 26.87 316 GLU A N 1
ATOM 2372 C CA . GLU A 1 299 ? 35.196 45.682 1.726 1.00 27.11 316 GLU A CA 1
ATOM 2373 C C . GLU A 1 299 ? 34.119 45.583 2.802 1.00 26.81 316 GLU A C 1
ATOM 2374 O O . GLU A 1 299 ? 33.027 46.136 2.641 1.00 26.98 316 GLU A O 1
ATOM 2380 N N . MET A 1 300 ? 34.430 44.904 3.921 1.00 22.22 317 MET A N 1
ATOM 2381 C CA . MET A 1 300 ? 33.474 44.761 4.984 1.00 20.49 317 MET A CA 1
ATOM 2382 C C . MET A 1 300 ? 33.077 46.137 5.517 1.00 25.14 317 MET A C 1
ATOM 2383 O O . MET A 1 300 ? 31.973 46.303 6.025 1.00 24.58 317 MET A O 1
ATOM 2388 N N . GLN A 1 301 ? 33.963 47.131 5.386 1.00 22.29 318 GLN A N 1
ATOM 2389 C CA . GLN A 1 301 ? 33.630 48.455 5.895 1.00 23.29 318 GLN A CA 1
ATOM 2390 C C . GLN A 1 301 ? 32.744 49.265 4.965 1.00 28.09 318 GLN A C 1
ATOM 2391 O O . GLN A 1 301 ? 32.103 50.202 5.436 1.00 28.25 318 GLN A O 1
ATOM 2397 N N . ILE A 1 302 ? 32.710 48.937 3.666 1.00 25.40 319 ILE A N 1
ATOM 2398 C CA . ILE A 1 302 ? 31.961 49.733 2.682 1.00 26.66 319 ILE A CA 1
ATOM 2399 C C . ILE A 1 302 ? 30.445 49.668 2.961 1.00 30.57 319 ILE A C 1
ATOM 2400 O O . ILE A 1 302 ? 29.775 50.703 2.979 1.00 30.00 319 ILE A O 1
ATOM 2405 N N . TYR A 1 303 ? 29.936 48.485 3.255 1.00 28.70 320 TYR A N 1
ATOM 2406 C CA . TYR A 1 303 ? 28.507 48.364 3.475 1.00 30.25 320 TYR A CA 1
ATOM 2407 C C . TYR A 1 303 ? 28.157 48.000 4.923 1.00 27.54 320 TYR A C 1
ATOM 2408 O O . TYR A 1 303 ? 27.004 47.666 5.174 1.00 26.63 320 TYR A O 1
ATOM 2417 N N . ALA A 1 304 ? 29.101 48.135 5.899 1.00 23.61 321 ALA A N 1
ATOM 2418 C CA . ALA A 1 304 ? 28.783 47.734 7.274 1.00 22.31 321 ALA A CA 1
ATOM 2419 C C . ALA A 1 304 ? 27.592 48.468 7.878 1.00 24.40 321 ALA A C 1
ATOM 2420 O O . ALA A 1 304 ? 26.764 47.825 8.523 1.00 22.52 321 ALA A O 1
ATOM 2422 N N . ASN A 1 305 ? 27.481 49.792 7.656 1.00 22.41 322 ASN A N 1
ATOM 2423 C CA . ASN A 1 305 ? 26.375 50.569 8.213 1.00 24.12 322 ASN A CA 1
ATOM 2424 C C . ASN A 1 305 ? 25.051 50.114 7.634 1.00 27.79 322 ASN A C 1
ATOM 2425 O O . ASN A 1 305 ? 24.109 49.932 8.395 1.00 28.18 322 ASN A O 1
ATOM 2430 N N . GLU A 1 306 ? 24.984 49.933 6.296 1.00 25.09 323 GLU A N 1
ATOM 2431 C CA A GLU A 1 306 ? 23.800 49.485 5.561 0.52 24.66 323 GLU A CA 1
ATOM 2432 C CA B GLU A 1 306 ? 23.721 49.546 5.667 0.48 24.74 323 GLU A CA 1
ATOM 2433 C C . GLU A 1 306 ? 23.293 48.141 6.091 1.00 25.66 323 GLU A C 1
ATOM 2434 O O . GLU A 1 306 ? 22.102 47.918 6.234 1.00 28.01 323 GLU A O 1
ATOM 2445 N N . LEU A 1 307 ? 24.218 47.230 6.351 1.00 19.90 324 LEU A N 1
ATOM 2446 C CA . LEU A 1 307 ? 23.835 45.886 6.760 1.00 18.81 324 LEU A CA 1
ATOM 2447 C C . LEU A 1 307 ? 23.481 45.742 8.238 1.00 21.21 324 LEU A C 1
ATOM 2448 O O . LEU A 1 307 ? 22.871 44.724 8.582 1.00 19.96 324 LEU A O 1
ATOM 2453 N N . THR A 1 308 ? 23.805 46.730 9.084 1.00 18.60 325 THR A N 1
ATOM 2454 C CA . THR A 1 308 ? 23.536 46.618 10.518 1.00 19.29 325 THR A CA 1
ATOM 2455 C C . THR A 1 308 ? 22.377 47.535 10.959 1.00 23.69 325 THR A C 1
ATOM 2456 O O . THR A 1 308 ? 22.069 47.608 12.146 1.00 23.12 325 THR A O 1
ATOM 2460 N N . ASN A 1 309 ? 21.669 48.155 10.003 1.00 28.04 326 ASN A N 1
ATOM 2461 C CA A ASN A 1 309 ? 20.504 48.962 10.329 0.61 29.91 326 ASN A CA 1
ATOM 2462 C CA B ASN A 1 309 ? 20.494 48.966 10.328 0.39 29.71 326 ASN A CA 1
ATOM 2463 C C . ASN A 1 309 ? 19.267 48.373 9.624 1.00 35.82 326 ASN A C 1
ATOM 2464 O O . ASN A 1 309 ? 19.415 47.794 8.546 1.00 35.85 326 ASN A O 1
ATOM 2473 N N . PRO A 1 310 ? 18.043 48.427 10.237 1.00 34.91 327 PRO A N 1
ATOM 2474 C CA . PRO A 1 310 ? 16.869 47.818 9.574 1.00 40.58 327 PRO A CA 1
ATOM 2475 C C . PRO A 1 310 ? 16.461 48.521 8.284 1.00 79.85 327 PRO A C 1
ATOM 2476 O O . PRO A 1 310 ? 16.722 49.705 8.124 1.00 46.55 327 PRO A O 1
#

Foldseek 3Di:
DAEPDACQLVCCVPPPVVVNVLVVVCVVCLVVLFDLQDPAAAEAAAAEEQEEADDLSVDDPQQQVLLLVLLQCALQVNPPCLVVQPPVCNVQFDRLSYHYFYFQAALVRDGDRRYHYHYFPDPADEPVVLLLCDVVSGHHWDTQLLAHAYEYEEHNDDHHAKYADALSCCVVPVRSHHMYGYSLQGGAPDSHDPQNHHNLSVVQRVLRSLPFHQQQQSHQFCQPGHRPFPSFQHTGAADEEADDAQDADPRRRDPSHGRNQDSSGHYGPSNHRGDGNRSSSSSSSLCSCPRRSSVSNRVCSVVGRDD